Protein AF-A0A7X1GDG4-F1 (afdb_monomer)

pLDDT: mean 93.58, std 9.99, range [42.44, 98.88]

Radius of gyration: 21.78 Å; Cα contacts (8 Å, |Δi|>4): 407; chains: 1; bounding box: 45×38×84 Å

Foldseek 3Di:
DPDPVVVVVVVVVVVVVVVVVVVVVCLVPDAWAQEDEFFDALVVSQVPTSFHWDADDAQAWDKIDGPDFYKYFDPDPQQTDIAATWPAKIFIDGNVRTTFKMKTWSDHDFDAPVVVLVRQVVRVVSRVRSPKDWPPCVPQNRQDPDPVSSVQQLPQPGWGWTKIDDPQAKIKIKTKHFDCDPVCNPGGTMTIMIMMGGDDDDD

Nearest PDB structures (foldseek):
  7zmf-assembly1_A  TM=4.564E-01  e=5.317E+00  Brevibacillus brevis NBRC 100599
  7w80-assembly1_B  TM=2.486E-01  e=1.355E+00  Mus musculus
  7zsk-assembly1_C  TM=4.564E-01  e=7.923E+00  Brevibacillus brevis NBRC 100599
  5dm5-assembly1_F  TM=3.520E-01  e=4.000E+00  Yersinia pestis
  8osl-assembly1_M  TM=2.161E-01  e=2.137E+00  Mus musculus

Organism: NCBI:txid2762577

Solvent-accessible surface area (backbone atoms only — not comparable to full-atom values): 10865 Å² total; per-residue (Å²): 142,75,72,74,63,58,57,57,52,52,54,52,53,51,51,50,51,51,53,52,50,50,54,52,52,51,64,70,71,47,84,31,25,44,42,42,54,84,65,37,52,46,64,61,36,52,72,67,18,73,35,59,58,65,79,80,60,88,71,36,71,51,68,38,47,50,80,53,61,25,16,48,33,38,65,44,95,61,67,32,48,70,51,51,48,10,56,49,43,37,44,28,31,36,45,86,44,27,32,54,34,40,42,31,22,68,37,73,62,71,28,45,66,68,61,45,49,52,55,53,48,52,48,51,49,44,36,49,75,29,61,33,41,77,28,44,53,92,84,23,40,74,84,61,99,41,73,68,48,52,54,38,35,69,36,77,88,63,31,48,45,26,36,34,32,38,84,89,60,32,28,36,41,43,33,42,34,54,38,91,41,84,93,45,74,92,52,77,25,30,42,52,39,38,36,38,31,57,63,85,73,80,105

Structure (mmCIF, N/CA/C/O backbone):
data_AF-A0A7X1GDG4-F1
#
_entry.id   AF-A0A7X1GDG4-F1
#
loop_
_atom_site.group_PDB
_atom_site.id
_atom_site.type_symbol
_atom_site.label_atom_id
_atom_site.label_alt_id
_atom_site.label_comp_id
_atom_site.label_asym_id
_atom_site.label_entity_id
_atom_site.label_seq_id
_atom_site.pdbx_PDB_ins_code
_atom_site.Cartn_x
_atom_site.Cartn_y
_atom_site.Cartn_z
_atom_site.occupancy
_atom_site.B_iso_or_equiv
_atom_site.auth_seq_id
_atom_site.auth_comp_id
_atom_site.auth_asym_id
_atom_site.auth_atom_id
_atom_site.pdbx_PDB_model_num
ATOM 1 N N . MET A 1 1 ? -1.796 -17.995 62.984 1.00 42.44 1 MET A N 1
ATOM 2 C CA . MET A 1 1 ? -1.729 -18.629 61.648 1.00 42.44 1 MET A CA 1
ATOM 3 C C . MET A 1 1 ? -2.128 -17.591 60.600 1.00 42.44 1 MET A C 1
ATOM 5 O O . MET A 1 1 ? -3.314 -17.412 60.420 1.00 42.44 1 MET A O 1
ATOM 9 N N . ASN A 1 2 ? -1.193 -16.833 60.003 1.00 52.03 2 ASN A N 1
ATOM 10 C CA . ASN A 1 2 ? -1.502 -15.874 58.911 1.00 52.03 2 ASN A CA 1
ATOM 11 C C . ASN A 1 2 ? -0.292 -15.521 58.004 1.00 52.03 2 ASN A C 1
ATOM 13 O O . ASN A 1 2 ? -0.367 -14.595 57.206 1.00 52.03 2 ASN A O 1
ATOM 17 N N . GLY A 1 3 ? 0.838 -16.238 58.109 1.00 51.91 3 GLY A N 1
ATOM 18 C CA . GLY A 1 3 ? 2.062 -15.911 57.353 1.00 51.91 3 GLY A CA 1
ATOM 19 C C . GLY A 1 3 ? 2.189 -16.592 55.984 1.00 51.91 3 GLY A C 1
ATOM 20 O O . GLY A 1 3 ? 2.881 -16.085 55.108 1.00 51.91 3 GLY A O 1
ATOM 21 N N . LEU A 1 4 ? 1.506 -17.723 55.773 1.00 50.28 4 LEU A N 1
ATOM 22 C CA . LEU A 1 4 ? 1.644 -18.539 54.555 1.00 50.28 4 LEU A CA 1
ATOM 23 C C . LEU A 1 4 ? 0.735 -18.080 53.397 1.00 50.28 4 LEU A C 1
ATOM 25 O O . LEU A 1 4 ? 1.036 -18.350 52.239 1.00 50.28 4 LEU A O 1
ATOM 29 N N . THR A 1 5 ? -0.330 -17.324 53.676 1.00 54.22 5 THR A N 1
ATOM 30 C CA . THR A 1 5 ? -1.260 -16.777 52.667 1.00 54.22 5 THR A CA 1
ATOM 31 C C . THR A 1 5 ? -0.757 -15.484 52.013 1.00 54.22 5 THR A C 1
ATOM 33 O O . THR A 1 5 ? -0.994 -15.263 50.826 1.00 54.22 5 THR A O 1
ATOM 36 N N . GLN A 1 6 ? -0.003 -14.648 52.736 1.00 53.84 6 GLN A N 1
ATOM 37 C CA . GLN A 1 6 ? 0.554 -13.401 52.186 1.00 53.84 6 GLN A CA 1
ATOM 38 C C . GLN A 1 6 ? 1.678 -13.632 51.169 1.00 53.84 6 GLN A C 1
ATOM 40 O O . GLN A 1 6 ? 1.852 -12.829 50.249 1.00 53.84 6 GLN A O 1
ATOM 45 N N . LEU A 1 7 ? 2.437 -14.722 51.318 1.00 53.25 7 LEU A N 1
ATOM 46 C CA . LEU A 1 7 ? 3.557 -15.019 50.432 1.00 53.25 7 LEU A CA 1
ATOM 47 C C . LEU A 1 7 ? 3.060 -15.452 49.044 1.00 53.25 7 LEU A C 1
ATOM 49 O O . LEU A 1 7 ? 3.566 -14.958 48.044 1.00 53.25 7 LEU A O 1
ATOM 53 N N . GLY A 1 8 ? 2.012 -16.279 48.958 1.00 60.28 8 GLY A N 1
ATOM 54 C CA . GLY A 1 8 ? 1.402 -16.665 47.678 1.00 60.28 8 GLY A CA 1
ATOM 55 C C . GLY A 1 8 ? 0.809 -15.476 46.914 1.00 60.28 8 GLY A C 1
ATOM 56 O O . GLY A 1 8 ? 1.072 -15.313 45.726 1.00 60.28 8 GLY A O 1
ATOM 57 N N . TRP A 1 9 ? 0.080 -14.589 47.600 1.00 67.19 9 TRP A N 1
ATOM 58 C CA . TRP A 1 9 ? -0.546 -13.412 46.981 1.00 67.19 9 TRP A CA 1
ATOM 59 C C . TRP A 1 9 ? 0.477 -12.433 46.391 1.00 67.19 9 TRP A C 1
ATOM 61 O O . TRP A 1 9 ? 0.290 -11.921 45.290 1.00 67.19 9 TRP A O 1
ATOM 71 N N . ARG A 1 10 ? 1.593 -12.193 47.093 1.00 72.19 10 ARG A N 1
ATOM 72 C CA . ARG A 1 10 ? 2.674 -11.326 46.597 1.00 72.19 10 ARG A CA 1
ATOM 73 C C . ARG A 1 10 ? 3.298 -11.855 45.308 1.00 72.19 10 ARG A C 1
ATOM 75 O O . ARG A 1 10 ? 3.526 -11.067 44.397 1.00 72.19 10 ARG A O 1
ATOM 82 N N . HIS A 1 11 ? 3.516 -13.166 45.200 1.00 75.69 11 HIS A N 1
ATOM 83 C CA . HIS A 1 11 ? 4.029 -13.772 43.969 1.00 75.69 11 HIS A CA 1
ATOM 84 C C . HIS A 1 11 ? 3.034 -13.655 42.808 1.00 75.69 11 HIS A C 1
ATOM 86 O O . HIS A 1 11 ? 3.449 -13.355 41.693 1.00 75.69 11 HIS A O 1
ATOM 92 N N . TRP A 1 12 ? 1.729 -13.797 43.065 1.00 80.50 12 TRP A N 1
ATOM 93 C CA . TRP A 1 12 ? 0.693 -13.583 42.048 1.00 80.50 12 TRP A CA 1
ATOM 94 C C . TRP A 1 12 ? 0.612 -12.129 41.573 1.00 80.50 12 TRP A C 1
ATOM 96 O O . TRP A 1 12 ? 0.509 -11.886 40.374 1.00 80.50 12 TRP A O 1
ATOM 106 N N . VAL A 1 13 ? 0.720 -11.158 42.485 1.00 86.56 13 VAL A N 1
ATOM 107 C CA . VAL A 1 13 ? 0.750 -9.728 42.129 1.00 86.56 13 VAL A CA 1
ATOM 108 C C . VAL A 1 13 ? 1.995 -9.387 41.309 1.00 86.56 13 VAL A C 1
ATOM 110 O O . VAL A 1 13 ? 1.889 -8.682 40.309 1.00 86.56 13 VAL A O 1
ATOM 113 N N . VAL A 1 14 ? 3.165 -9.910 41.689 1.00 88.50 14 VAL A N 1
ATOM 114 C CA . VAL A 1 14 ? 4.409 -9.714 40.926 1.00 88.50 14 VAL A CA 1
ATOM 115 C C . VAL A 1 14 ? 4.310 -10.368 39.548 1.00 88.50 14 VAL A C 1
ATOM 117 O O . VAL A 1 14 ? 4.644 -9.728 38.555 1.00 88.50 14 VAL A O 1
ATOM 120 N N . ALA A 1 15 ? 3.800 -11.597 39.456 1.00 87.69 15 ALA A N 1
ATOM 121 C CA . ALA A 1 15 ? 3.598 -12.276 38.179 1.00 87.69 15 ALA A CA 1
ATOM 122 C C . ALA A 1 15 ? 2.643 -11.494 37.262 1.00 87.69 15 ALA A C 1
ATOM 124 O O . ALA A 1 15 ? 2.944 -11.299 36.086 1.00 87.69 15 ALA A O 1
ATOM 125 N N . LEU A 1 16 ? 1.535 -10.974 37.802 1.00 92.00 16 LEU A N 1
ATOM 126 C CA . LEU A 1 16 ? 0.601 -10.135 37.052 1.00 92.00 16 LEU A CA 1
ATOM 127 C C . LEU A 1 16 ? 1.266 -8.839 36.568 1.00 92.00 16 LEU A C 1
ATOM 129 O O . LEU A 1 16 ? 1.115 -8.471 35.406 1.00 92.00 16 LEU A O 1
ATOM 133 N N . ALA A 1 17 ? 2.036 -8.171 37.430 1.00 90.88 17 ALA A N 1
ATOM 134 C CA . ALA A 1 17 ? 2.766 -6.959 37.067 1.00 90.88 17 ALA A CA 1
ATOM 135 C C . ALA A 1 17 ? 3.783 -7.218 35.943 1.00 90.88 17 ALA A C 1
ATOM 137 O O . ALA A 1 17 ? 3.882 -6.420 35.012 1.00 90.88 17 ALA A O 1
ATOM 138 N N . VAL A 1 18 ? 4.488 -8.353 35.985 1.00 91.12 18 VAL A N 1
ATOM 139 C CA . VAL A 1 18 ? 5.414 -8.775 34.925 1.00 91.12 18 VAL A CA 1
ATOM 140 C C . VAL A 1 18 ? 4.671 -9.022 33.612 1.00 91.12 18 VAL A C 1
ATOM 142 O O . VAL A 1 18 ? 5.109 -8.534 32.575 1.00 91.12 18 VAL A O 1
ATOM 145 N N . VAL A 1 19 ? 3.527 -9.711 33.634 1.00 91.81 19 VAL A N 1
ATOM 146 C CA . VAL A 1 19 ? 2.717 -9.953 32.425 1.00 91.81 19 VAL A CA 1
ATOM 147 C C . VAL A 1 19 ? 2.215 -8.641 31.816 1.00 91.81 19 VAL A C 1
ATOM 149 O O . VAL A 1 19 ? 2.325 -8.450 30.605 1.00 91.81 19 VAL A O 1
ATOM 152 N N . VAL A 1 20 ? 1.721 -7.710 32.639 1.00 90.69 20 VAL A N 1
ATOM 153 C CA . VAL A 1 20 ? 1.279 -6.381 32.180 1.00 90.69 20 VAL A CA 1
ATOM 154 C C . VAL A 1 20 ? 2.444 -5.595 31.577 1.00 90.69 20 VAL A C 1
ATOM 156 O O . VAL A 1 20 ? 2.306 -5.025 30.495 1.00 90.69 20 VAL A O 1
ATOM 159 N N . PHE A 1 21 ? 3.603 -5.596 32.238 1.00 91.38 21 PHE A N 1
ATOM 160 C CA . PHE A 1 21 ? 4.795 -4.903 31.754 1.00 91.38 21 PHE A CA 1
ATOM 161 C C . PHE A 1 21 ? 5.299 -5.479 30.426 1.00 91.38 21 PHE A C 1
ATOM 163 O O . PHE A 1 21 ? 5.608 -4.722 29.507 1.00 91.38 21 PHE A O 1
ATOM 170 N N . LEU A 1 22 ? 5.335 -6.807 30.293 1.00 88.81 22 LEU A N 1
ATOM 171 C CA . LEU A 1 22 ? 5.716 -7.477 29.049 1.00 88.81 22 LEU A CA 1
ATOM 172 C C . LEU A 1 22 ? 4.739 -7.153 27.916 1.00 88.81 22 LEU A C 1
ATOM 174 O O . LEU A 1 22 ? 5.177 -6.807 26.821 1.00 88.81 22 LEU A O 1
ATOM 178 N N . GLY A 1 23 ? 3.429 -7.195 28.178 1.00 82.19 23 GLY A N 1
ATOM 179 C CA . GLY A 1 23 ? 2.414 -6.809 27.194 1.00 82.19 23 GLY A CA 1
ATOM 180 C C . GLY A 1 23 ? 2.584 -5.363 26.720 1.00 82.19 23 GLY A C 1
ATOM 181 O O . GLY A 1 23 ? 2.564 -5.093 25.519 1.00 82.19 23 GLY A O 1
ATOM 182 N N . TRP A 1 24 ? 2.843 -4.445 27.652 1.00 83.62 24 TRP A N 1
ATOM 183 C CA . TRP A 1 24 ? 3.110 -3.041 27.344 1.00 83.62 24 TRP A CA 1
ATOM 184 C C . TRP A 1 24 ? 4.397 -2.850 26.525 1.00 83.62 24 TRP A C 1
ATOM 186 O O . TRP A 1 24 ? 4.392 -2.129 25.525 1.00 83.62 24 TRP A O 1
ATOM 196 N N . ALA A 1 25 ? 5.482 -3.539 26.890 1.00 76.56 25 ALA A N 1
ATOM 197 C CA . ALA A 1 25 ? 6.753 -3.485 26.170 1.00 76.56 25 ALA A CA 1
ATOM 198 C C . ALA A 1 25 ? 6.627 -4.001 24.725 1.00 76.56 25 ALA A C 1
ATOM 200 O O . ALA A 1 25 ? 7.128 -3.364 23.796 1.00 76.56 25 ALA A O 1
ATOM 201 N N . ILE A 1 26 ? 5.897 -5.102 24.516 1.00 78.44 26 ILE A N 1
ATOM 202 C CA . ILE A 1 26 ? 5.614 -5.646 23.179 1.00 78.44 26 ILE A CA 1
ATOM 203 C C . ILE A 1 26 ? 4.840 -4.624 22.334 1.00 78.44 26 ILE A C 1
ATOM 205 O O . ILE A 1 26 ? 5.174 -4.393 21.174 1.00 78.44 26 ILE A O 1
ATOM 209 N N . GLN A 1 27 ? 3.842 -3.955 22.912 1.00 73.69 27 GLN A N 1
ATOM 210 C CA . GLN A 1 27 ? 3.013 -2.968 22.209 1.00 73.69 27 GLN A CA 1
ATOM 211 C C . GLN A 1 27 ? 3.770 -1.671 21.849 1.00 73.69 27 GLN A C 1
ATOM 213 O O . GLN A 1 27 ? 3.437 -0.970 20.883 1.00 73.69 27 GLN A O 1
ATOM 218 N N . LEU A 1 28 ? 4.803 -1.333 22.621 1.00 73.19 28 LEU A N 1
ATOM 219 C CA . LEU A 1 28 ? 5.728 -0.240 22.317 1.00 73.19 28 LEU A CA 1
ATOM 220 C C . LEU A 1 28 ? 6.649 -0.569 21.144 1.00 73.19 28 LEU A C 1
ATOM 222 O O . LEU A 1 28 ? 6.913 0.308 20.325 1.00 73.19 28 LEU A O 1
ATOM 226 N N . GLN A 1 29 ? 7.110 -1.816 21.063 1.00 74.00 29 GLN A N 1
ATOM 227 C CA . GLN A 1 29 ? 8.022 -2.279 20.018 1.00 74.00 29 GLN A CA 1
ATOM 228 C C . GLN A 1 29 ? 7.304 -2.716 18.737 1.00 74.00 29 GLN A C 1
ATOM 230 O O . GLN A 1 29 ? 7.932 -2.798 17.684 1.00 74.00 29 GLN A O 1
ATOM 235 N N . SER A 1 30 ? 5.998 -2.986 18.801 1.00 82.06 30 SER A N 1
ATOM 236 C CA . SER A 1 30 ? 5.224 -3.398 17.634 1.00 82.06 30 SER A CA 1
ATOM 237 C C . SER A 1 30 ? 5.166 -2.290 16.585 1.00 82.06 30 SER A C 1
ATOM 239 O O . SER A 1 30 ? 4.838 -1.139 16.900 1.00 82.06 30 SER A O 1
ATOM 241 N N . GLU A 1 31 ? 5.386 -2.670 15.329 1.00 90.75 31 GLU A N 1
ATOM 242 C CA . GLU A 1 31 ? 5.144 -1.815 14.173 1.00 90.75 31 GLU A CA 1
ATOM 243 C C . GLU A 1 31 ? 3.733 -1.225 14.217 1.00 90.75 31 GLU A C 1
ATOM 245 O O . GLU A 1 31 ? 2.742 -1.936 14.428 1.00 90.75 31 GLU A O 1
ATOM 250 N N . LYS A 1 32 ? 3.643 0.092 14.024 1.00 96.31 32 LYS A N 1
ATOM 251 C CA . LYS A 1 32 ? 2.362 0.789 14.044 1.00 96.31 32 LYS A CA 1
ATOM 252 C C . LYS A 1 32 ? 1.601 0.537 12.747 1.00 96.31 32 LYS A C 1
ATOM 254 O O . LYS A 1 32 ? 2.183 0.392 11.671 1.00 96.31 32 LYS A O 1
ATOM 259 N N . GLU A 1 33 ? 0.283 0.501 12.847 1.00 97.38 33 GLU A N 1
ATOM 260 C CA . GLU A 1 33 ? -0.599 0.255 11.716 1.00 97.38 33 GLU A CA 1
ATOM 261 C C . GLU A 1 33 ? 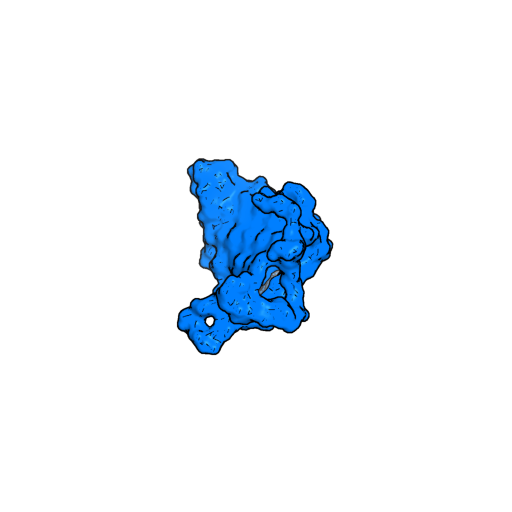-1.795 1.196 11.713 1.00 97.38 33 GLU A C 1
ATOM 263 O O . GLU A 1 33 ? -2.301 1.602 12.764 1.00 97.38 33 GLU A O 1
ATOM 268 N N . ILE A 1 34 ? -2.256 1.491 10.503 1.00 98.31 34 ILE A N 1
ATOM 269 C CA . ILE A 1 34 ? -3.604 1.975 10.244 1.00 98.31 34 ILE A CA 1
ATOM 270 C C . ILE A 1 34 ? -4.435 0.773 9.800 1.00 98.31 34 ILE A C 1
ATOM 272 O O . ILE A 1 34 ? -4.205 0.212 8.724 1.00 98.31 34 ILE A O 1
ATOM 276 N N . ALA A 1 35 ? -5.386 0.378 10.641 1.00 97.94 35 ALA A N 1
ATOM 277 C CA . ALA A 1 35 ? -6.319 -0.705 10.372 1.00 97.94 35 ALA A CA 1
ATOM 278 C C . ALA A 1 35 ? -7.590 -0.123 9.750 1.00 97.94 35 ALA A C 1
ATOM 280 O O . ALA A 1 35 ? -8.421 0.451 10.452 1.00 97.94 35 ALA A O 1
ATOM 281 N N . LEU A 1 36 ? -7.712 -0.245 8.430 1.00 97.06 36 LEU A N 1
ATOM 282 C CA . LEU A 1 36 ? -8.684 0.499 7.636 1.00 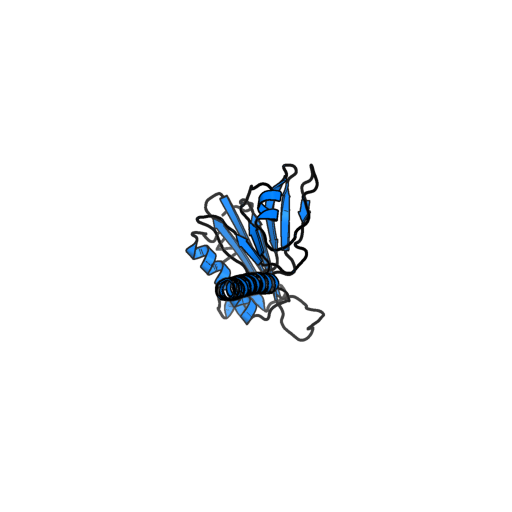97.06 36 LEU A CA 1
ATOM 283 C C . LEU A 1 36 ? -9.761 -0.403 7.039 1.00 97.06 36 LEU A C 1
ATOM 285 O O . LEU A 1 36 ? -9.453 -1.330 6.286 1.00 97.06 36 LEU A O 1
ATOM 289 N N . LYS A 1 37 ? -11.021 -0.047 7.276 1.00 95.62 37 LYS A N 1
ATOM 290 C CA . LYS A 1 37 ? -12.188 -0.474 6.505 1.00 95.62 37 LYS A CA 1
ATOM 291 C C . LYS A 1 37 ? -12.726 0.727 5.725 1.00 95.62 37 LYS A C 1
ATOM 293 O O . LYS A 1 37 ? -12.927 1.804 6.279 1.00 95.62 37 LYS A O 1
ATOM 298 N N . PHE A 1 38 ? -12.969 0.578 4.424 1.00 93.81 38 PHE A N 1
ATOM 299 C CA . PHE A 1 38 ? -13.483 1.705 3.638 1.00 93.81 38 PHE A CA 1
ATOM 300 C C . PHE A 1 38 ? -14.917 2.071 3.983 1.00 93.81 38 PHE A C 1
ATOM 302 O O . PHE A 1 38 ? -15.769 1.198 4.135 1.00 93.81 38 PHE A O 1
ATOM 309 N N . GLY A 1 39 ? -15.188 3.377 4.001 1.00 93.06 39 GLY A N 1
ATOM 310 C CA . GLY A 1 39 ? -16.516 3.917 4.265 1.00 93.06 39 GLY A CA 1
ATOM 311 C C . GLY A 1 39 ? -16.930 3.835 5.732 1.00 93.06 39 GLY A C 1
ATOM 312 O O . GLY A 1 39 ? -18.087 4.107 6.032 1.00 93.06 39 GLY A O 1
ATOM 313 N N . GLU A 1 40 ? -16.016 3.465 6.632 1.00 95.00 40 GLU A N 1
ATOM 314 C CA . GLU A 1 40 ? -16.264 3.507 8.071 1.00 95.00 40 GLU A CA 1
ATOM 315 C C . GLU A 1 40 ? -16.114 4.938 8.624 1.00 95.00 40 GLU A C 1
ATOM 317 O O . GLU A 1 40 ? -15.417 5.763 8.012 1.00 95.00 40 GLU A O 1
ATOM 322 N N . PRO A 1 41 ? -16.731 5.247 9.779 1.00 96.75 41 PRO A N 1
ATOM 323 C CA . PRO A 1 41 ? -16.472 6.487 10.502 1.00 96.75 41 PRO A CA 1
ATOM 324 C C . PRO A 1 41 ? -14.987 6.648 10.839 1.00 96.75 41 PRO A C 1
ATOM 326 O O . PRO A 1 41 ? -14.336 5.722 11.320 1.00 96.75 41 PRO A O 1
ATOM 329 N N . TRP A 1 42 ? -14.440 7.846 10.627 1.00 97.25 42 TRP A N 1
ATOM 330 C CA . TRP A 1 42 ? -13.022 8.127 10.869 1.00 97.25 42 TRP A CA 1
ATOM 331 C C . TRP A 1 42 ? -12.553 7.786 12.287 1.00 97.25 42 TRP A C 1
ATOM 333 O O . TRP A 1 42 ? -11.450 7.270 12.467 1.00 97.25 42 TRP A O 1
ATOM 343 N N . GLU A 1 43 ? -13.383 8.054 13.296 1.00 96.62 43 GLU A N 1
ATOM 344 C CA . GLU A 1 43 ? -13.024 7.786 14.689 1.00 96.62 43 GLU A CA 1
ATOM 345 C C . GLU A 1 43 ? -12.976 6.285 15.010 1.00 96.62 43 GLU A C 1
ATOM 347 O O . GLU A 1 43 ? -12.112 5.869 15.779 1.00 96.62 43 GLU A O 1
ATOM 352 N N . ASP A 1 44 ? -13.786 5.453 14.349 1.00 97.75 44 ASP A N 1
ATOM 353 C CA . ASP A 1 44 ? -13.712 3.993 14.495 1.00 97.75 44 ASP A CA 1
ATOM 354 C C . ASP A 1 44 ? -12.368 3.470 13.970 1.00 97.75 44 ASP A C 1
ATOM 356 O O . ASP A 1 44 ? -11.698 2.663 14.620 1.00 97.75 44 ASP A O 1
ATOM 360 N N . MET A 1 45 ? -11.928 3.982 12.816 1.00 97.75 45 MET A N 1
ATOM 361 C CA . MET A 1 45 ? -10.604 3.689 12.261 1.00 97.75 45 MET A CA 1
ATOM 362 C C . MET A 1 45 ? -9.490 4.154 13.209 1.00 97.75 45 MET A C 1
ATOM 364 O O . MET A 1 45 ? -8.552 3.395 13.473 1.00 97.75 45 MET A O 1
ATOM 368 N N . ARG A 1 46 ? -9.595 5.373 13.761 1.00 97.31 46 ARG A N 1
ATOM 369 C CA . ARG A 1 46 ? -8.603 5.930 14.697 1.00 97.31 46 ARG A CA 1
ATOM 370 C C . ARG A 1 46 ? -8.461 5.103 15.964 1.00 97.31 46 ARG A C 1
ATOM 372 O O . ARG A 1 46 ? -7.337 4.866 16.387 1.00 97.31 46 ARG A O 1
ATOM 379 N N . GLN A 1 47 ? -9.572 4.683 16.562 1.00 96.81 47 GLN A N 1
ATOM 380 C CA . GLN A 1 47 ? -9.569 3.900 17.799 1.00 96.81 47 GLN A CA 1
ATOM 381 C C . GLN A 1 47 ? -9.023 2.484 17.588 1.00 96.81 47 GLN A C 1
ATOM 383 O O . GLN A 1 47 ? -8.357 1.939 18.465 1.00 96.81 47 GLN A O 1
ATOM 388 N N . ARG A 1 48 ? -9.289 1.890 16.420 1.00 96.62 48 ARG A N 1
ATOM 389 C CA . ARG A 1 48 ? -8.808 0.552 16.049 1.00 96.62 48 ARG A CA 1
ATOM 390 C C . ARG A 1 48 ? -7.319 0.531 15.699 1.00 96.62 48 ARG A C 1
ATOM 392 O O . ARG A 1 48 ? -6.662 -0.495 15.865 1.00 96.62 48 ARG A O 1
ATOM 399 N N . SER A 1 49 ? -6.812 1.632 15.152 1.00 97.06 49 SER A N 1
ATOM 400 C CA . SER A 1 49 ? -5.443 1.746 14.651 1.00 97.06 49 SER A CA 1
ATOM 401 C C . SER A 1 49 ? -4.439 1.959 15.780 1.00 97.06 49 SER A C 1
ATOM 403 O O . SER A 1 49 ? -4.694 2.686 16.736 1.00 97.06 49 SER A O 1
ATOM 405 N N . SER A 1 50 ? -3.254 1.362 15.652 1.00 96.44 50 SER A N 1
ATOM 406 C CA . SER A 1 50 ? -2.175 1.563 16.626 1.00 96.44 50 SER A CA 1
ATOM 407 C C . SER A 1 50 ? -1.316 2.790 16.310 1.00 96.44 50 SER A C 1
ATOM 409 O O . SER A 1 50 ? -0.663 3.328 17.208 1.00 96.44 50 SER A O 1
ATOM 411 N N . ALA A 1 51 ? -1.306 3.254 15.053 1.00 96.94 51 ALA A N 1
ATOM 412 C CA . ALA A 1 51 ? -0.655 4.500 14.671 1.00 96.94 51 ALA A CA 1
ATOM 413 C C . ALA A 1 51 ? -1.565 5.696 14.979 1.00 96.94 51 ALA A C 1
ATOM 415 O O . ALA A 1 51 ? -2.693 5.786 14.494 1.00 96.94 51 ALA A O 1
ATOM 416 N N . ALA A 1 52 ? -1.058 6.659 15.750 1.00 96.94 52 ALA A N 1
ATOM 417 C CA . ALA A 1 52 ? -1.792 7.889 16.011 1.00 96.94 52 ALA A CA 1
ATOM 418 C C . ALA A 1 52 ? -1.934 8.707 14.718 1.00 96.94 52 ALA A C 1
ATOM 420 O O . ALA A 1 52 ? -0.938 9.046 14.080 1.00 96.94 52 ALA A O 1
ATOM 421 N N . ILE A 1 53 ? -3.161 9.084 14.371 1.00 97.50 53 ILE A N 1
ATOM 422 C CA . ILE A 1 53 ? -3.485 9.944 13.227 1.00 97.50 53 ILE A CA 1
ATOM 423 C C . ILE A 1 53 ? -4.416 11.076 13.683 1.00 97.50 53 ILE A C 1
ATOM 425 O O . ILE A 1 53 ? -5.139 10.936 14.677 1.00 97.50 53 ILE A O 1
ATOM 429 N N . GLY A 1 54 ? -4.322 12.229 13.016 1.00 95.38 54 GLY A N 1
ATOM 430 C CA . GLY A 1 54 ? -5.127 13.414 13.327 1.00 95.38 54 GLY A CA 1
ATOM 431 C C . GLY A 1 54 ? -6.638 13.185 13.163 1.00 95.38 54 GLY A C 1
ATOM 432 O O . GLY A 1 54 ? -7.046 12.223 12.511 1.00 95.38 54 GLY A O 1
ATOM 433 N N . PRO A 1 55 ? -7.482 14.037 13.772 1.00 95.44 55 PRO A N 1
ATOM 434 C CA . PRO A 1 55 ? -8.929 13.996 13.564 1.00 95.44 55 PRO A CA 1
ATOM 435 C C . PRO A 1 55 ? -9.307 14.454 12.145 1.00 95.44 55 PRO A C 1
ATOM 437 O O . PRO A 1 55 ? -8.489 15.036 11.429 1.00 95.44 55 PRO A O 1
ATOM 440 N N . THR A 1 56 ? -10.565 14.243 11.753 1.00 94.94 56 THR A N 1
ATOM 441 C CA . THR A 1 56 ? -11.122 14.890 10.556 1.00 94.94 56 THR A CA 1
ATOM 442 C C . THR A 1 56 ? -11.254 16.397 10.739 1.00 94.94 56 THR A C 1
ATOM 444 O O . THR A 1 56 ? -11.365 16.894 11.859 1.00 94.94 56 THR A O 1
ATOM 447 N N . ILE A 1 57 ? -11.364 17.111 9.621 1.00 92.75 57 ILE A N 1
ATOM 448 C CA . ILE A 1 57 ? -11.784 18.513 9.597 1.00 92.75 57 ILE A CA 1
ATOM 449 C C . ILE A 1 57 ? -13.287 18.541 9.259 1.00 92.75 57 ILE A C 1
ATOM 451 O O . ILE A 1 57 ? -13.648 18.128 8.153 1.00 92.75 57 ILE A O 1
ATOM 455 N N . PRO A 1 58 ? -14.171 18.982 10.177 1.00 89.94 58 PRO A N 1
ATOM 456 C CA . PRO A 1 58 ? -15.618 18.953 9.962 1.00 89.94 58 PRO A CA 1
ATOM 457 C C . PRO A 1 58 ? -16.043 19.668 8.676 1.00 89.94 58 PRO A C 1
ATOM 459 O O . PRO A 1 58 ? -15.652 20.807 8.450 1.00 89.94 58 PRO A O 1
ATOM 462 N N . GLY A 1 59 ? -16.848 19.012 7.835 1.00 90.88 59 GLY A N 1
ATOM 463 C CA . GLY A 1 59 ? -17.380 19.607 6.603 1.00 90.88 59 GLY A CA 1
ATOM 464 C C . GLY A 1 59 ? -16.400 19.689 5.425 1.00 90.88 59 GLY A C 1
ATOM 465 O O . GLY A 1 59 ? -16.791 20.163 4.361 1.00 90.88 59 GLY A O 1
ATOM 466 N N . HIS A 1 60 ? -15.165 19.194 5.556 1.00 92.56 60 HIS A N 1
ATOM 467 C CA . HIS A 1 60 ? -14.156 19.260 4.495 1.00 92.56 60 HIS A CA 1
ATOM 468 C C . HIS A 1 60 ? -13.769 17.882 3.950 1.00 92.56 60 HIS A C 1
ATOM 470 O O . HIS A 1 60 ? -13.633 16.910 4.690 1.00 92.56 60 HIS A O 1
ATOM 476 N N . PHE A 1 61 ? -13.510 17.825 2.642 1.00 93.81 61 PHE A N 1
ATOM 477 C CA . PHE A 1 61 ? -12.734 16.745 2.039 1.00 93.81 61 PHE A CA 1
ATOM 478 C C . PHE A 1 61 ? -11.245 17.040 2.228 1.00 93.81 61 PHE A C 1
ATOM 480 O O . PHE A 1 61 ? -10.748 18.061 1.748 1.00 93.81 61 PHE A O 1
ATOM 487 N N . ALA A 1 62 ? -10.537 16.166 2.936 1.00 95.75 62 ALA A N 1
ATOM 488 C CA . ALA A 1 62 ? -9.119 16.335 3.229 1.00 95.75 62 ALA A CA 1
ATOM 489 C C . ALA A 1 62 ? -8.461 14.982 3.544 1.00 95.75 62 ALA A C 1
ATOM 491 O O . ALA A 1 62 ? -9.028 13.911 3.315 1.00 95.75 62 ALA A O 1
ATOM 492 N N . PHE A 1 63 ? -7.230 15.025 4.044 1.00 96.62 63 PHE A N 1
ATOM 493 C CA . PHE A 1 63 ? -6.503 13.849 4.491 1.00 96.62 63 PHE A CA 1
ATOM 494 C C . PHE A 1 63 ? -5.749 14.137 5.782 1.00 96.62 63 PHE A C 1
ATOM 496 O O . PHE A 1 63 ? -5.482 15.286 6.131 1.00 96.62 63 PHE A O 1
ATOM 503 N N . SER A 1 64 ? -5.376 13.071 6.477 1.00 97.44 64 SER A N 1
ATOM 504 C CA . SER A 1 64 ? -4.403 13.113 7.565 1.00 97.44 64 SER A CA 1
ATOM 505 C C . SER A 1 64 ? -3.290 12.105 7.319 1.00 97.44 64 SER A C 1
ATOM 507 O O . SER A 1 64 ? -3.447 11.157 6.548 1.00 97.44 64 SER A O 1
ATOM 509 N N . ILE A 1 65 ? -2.162 12.332 7.986 1.00 97.12 65 ILE A N 1
ATOM 510 C CA . ILE A 1 65 ? -0.965 11.491 7.929 1.00 97.12 65 ILE A CA 1
ATOM 511 C C . ILE A 1 65 ? -0.737 10.913 9.333 1.00 97.12 65 ILE A C 1
ATOM 513 O O . ILE A 1 65 ? -0.860 11.667 10.308 1.00 97.12 65 ILE A O 1
ATOM 517 N N . PRO A 1 66 ? -0.442 9.608 9.479 1.00 97.69 66 PRO A N 1
ATOM 518 C CA . PRO A 1 66 ? -0.001 9.044 10.746 1.00 97.69 66 PRO A CA 1
ATOM 519 C C . PRO A 1 66 ? 1.220 9.791 11.297 1.00 97.69 66 PRO A C 1
ATOM 521 O O . PRO A 1 66 ? 2.092 10.236 10.556 1.00 97.69 66 PRO A O 1
ATOM 524 N N . LYS A 1 67 ? 1.301 9.924 12.621 1.00 96.75 67 LYS A N 1
ATOM 525 C CA . LYS A 1 67 ? 2.395 10.637 13.303 1.00 96.75 67 LYS A CA 1
ATOM 526 C C . LYS A 1 67 ? 3.711 9.849 13.348 1.00 96.75 67 LYS A C 1
ATOM 528 O O . LYS A 1 67 ? 4.716 10.379 13.810 1.00 96.75 67 LYS A O 1
ATOM 533 N N . SER A 1 68 ? 3.697 8.594 12.914 1.00 96.00 68 SER A N 1
ATOM 534 C CA . SER A 1 68 ? 4.848 7.694 12.848 1.00 96.00 68 SER A CA 1
ATOM 535 C C . SER A 1 68 ? 4.824 6.916 11.537 1.00 96.00 68 SER A C 1
ATOM 537 O O . SER A 1 68 ? 3.770 6.813 10.906 1.00 96.00 68 SER A O 1
ATOM 539 N N . ASP A 1 69 ? 5.951 6.300 11.179 1.00 97.88 69 ASP A N 1
ATOM 540 C CA . ASP A 1 69 ? 5.971 5.284 10.126 1.00 97.88 69 ASP A CA 1
ATOM 541 C C . ASP A 1 69 ? 4.936 4.194 10.482 1.00 97.88 69 ASP A C 1
ATOM 543 O O . ASP A 1 69 ? 4.843 3.759 11.637 1.00 97.88 69 ASP A O 1
ATOM 547 N N . ALA A 1 70 ? 4.103 3.811 9.516 1.00 98.12 70 ALA A N 1
ATOM 548 C CA . ALA A 1 70 ? 2.999 2.885 9.747 1.00 98.12 70 ALA A CA 1
ATOM 549 C C . ALA A 1 70 ? 2.706 2.044 8.507 1.00 98.12 70 ALA A C 1
ATOM 551 O O . ALA A 1 70 ? 2.846 2.516 7.380 1.00 98.12 70 ALA A O 1
ATOM 552 N N . ARG A 1 71 ? 2.265 0.803 8.707 1.00 98.12 71 ARG A N 1
ATOM 553 C CA . ARG A 1 71 ? 1.721 -0.023 7.623 1.00 98.12 71 ARG A CA 1
ATOM 554 C C . ARG A 1 71 ? 0.222 0.182 7.467 1.00 98.12 71 ARG A C 1
ATOM 556 O O . ARG A 1 71 ? -0.472 0.537 8.422 1.00 98.12 71 ARG A O 1
ATOM 563 N N . LEU A 1 72 ? -0.286 -0.115 6.280 1.00 98.62 72 LEU A N 1
ATOM 564 C CA . LEU A 1 72 ? -1.706 -0.342 6.068 1.00 98.62 72 LEU A CA 1
ATOM 565 C C . LEU A 1 72 ? -2.033 -1.799 6.409 1.00 98.62 72 LEU A C 1
ATOM 567 O O . LEU A 1 72 ? -1.387 -2.721 5.910 1.00 98.62 72 LEU A O 1
ATOM 571 N N . ARG A 1 73 ? -3.088 -1.994 7.197 1.00 98.44 73 ARG A N 1
ATOM 572 C CA . ARG A 1 73 ? -3.830 -3.251 7.265 1.00 98.44 73 ARG A CA 1
ATOM 573 C C . ARG A 1 73 ? -5.233 -2.983 6.741 1.00 98.44 73 ARG A C 1
ATOM 575 O O . ARG A 1 73 ? -6.054 -2.387 7.434 1.00 98.44 73 ARG A O 1
ATOM 582 N N . PHE A 1 74 ? -5.491 -3.372 5.499 1.00 98.38 74 PHE A N 1
ATOM 583 C CA . PHE A 1 74 ? -6.810 -3.240 4.899 1.00 98.38 74 PHE A CA 1
ATOM 584 C C . PHE A 1 74 ? -7.670 -4.421 5.352 1.00 98.38 74 PHE A C 1
ATOM 586 O O . PHE A 1 74 ? -7.371 -5.564 5.020 1.00 98.38 74 PHE A O 1
ATOM 593 N N . ILE A 1 75 ? -8.690 -4.155 6.169 1.00 97.38 75 ILE A N 1
ATOM 594 C CA . ILE A 1 75 ? -9.440 -5.180 6.920 1.00 97.38 75 ILE A CA 1
ATOM 595 C C . ILE A 1 75 ? -10.768 -5.557 6.262 1.00 97.38 75 ILE A C 1
ATOM 597 O O . ILE A 1 75 ? -11.762 -5.813 6.946 1.00 97.38 75 ILE A O 1
ATOM 601 N N . ASP A 1 76 ? -10.799 -5.572 4.933 1.00 97.12 76 ASP A N 1
ATOM 602 C CA . ASP A 1 76 ? -11.936 -6.138 4.219 1.00 97.12 76 ASP A CA 1
ATOM 603 C C . ASP A 1 76 ? -11.971 -7.673 4.395 1.00 97.12 76 ASP A C 1
ATOM 605 O O . ASP A 1 76 ? -10.921 -8.308 4.266 1.00 97.12 76 ASP A O 1
ATOM 609 N N . PRO A 1 77 ? -13.135 -8.290 4.689 1.00 96.12 77 PRO A N 1
ATOM 610 C CA . PRO A 1 77 ? -13.229 -9.735 4.917 1.00 96.12 77 PRO A CA 1
ATOM 611 C C . PRO A 1 77 ? -12.801 -10.606 3.731 1.00 96.12 77 PRO A C 1
ATOM 613 O O . PRO A 1 77 ? -12.393 -11.744 3.945 1.00 96.12 77 PRO A O 1
ATOM 616 N N . GLN A 1 78 ? -12.922 -10.099 2.502 1.00 97.25 78 GLN A N 1
ATOM 617 C CA . GLN A 1 78 ? -12.569 -10.824 1.283 1.00 97.25 78 GLN A CA 1
ATOM 618 C C . GLN A 1 78 ? -11.302 -10.251 0.648 1.00 97.25 78 GLN A C 1
ATOM 620 O O . GLN A 1 78 ? -10.395 -10.996 0.295 1.00 97.25 78 GLN A O 1
ATOM 625 N N . TYR A 1 79 ? -11.241 -8.927 0.517 1.00 98.19 79 TYR A N 1
ATOM 626 C CA . TYR A 1 79 ? -10.230 -8.217 -0.262 1.00 98.19 79 TYR A CA 1
ATOM 627 C C . TYR A 1 79 ? -9.068 -7.678 0.582 1.00 98.19 79 TYR A C 1
ATOM 629 O O . TYR A 1 79 ? -8.257 -6.894 0.083 1.00 98.19 79 TYR A O 1
ATOM 637 N N . GLY A 1 80 ? -9.000 -8.044 1.863 1.00 97.94 80 GLY A N 1
ATOM 638 C CA . GLY A 1 80 ? -8.00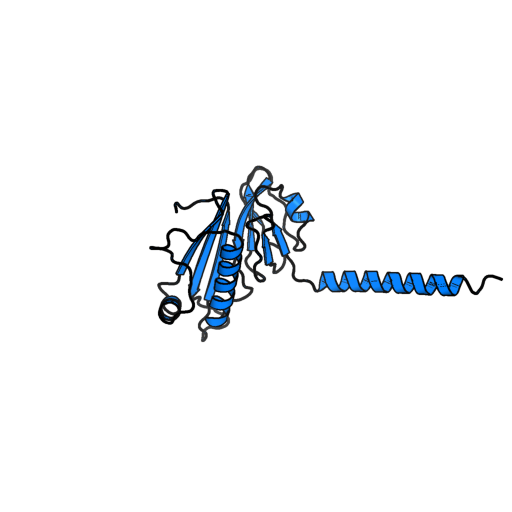3 -7.539 2.797 1.00 97.94 80 GLY A CA 1
ATOM 639 C C . GLY A 1 80 ? -6.565 -7.883 2.405 1.00 97.94 80 GLY A C 1
ATOM 640 O O . GLY A 1 80 ? -6.287 -8.926 1.820 1.00 97.94 80 GLY A O 1
ATOM 641 N N . PHE A 1 81 ? -5.637 -6.987 2.739 1.00 98.62 81 PHE A N 1
ATOM 642 C CA . PHE A 1 81 ? -4.198 -7.177 2.542 1.00 98.62 81 PHE A CA 1
ATOM 643 C C . PHE A 1 81 ? -3.400 -6.269 3.486 1.00 98.62 81 PHE A C 1
ATOM 645 O O . PHE A 1 81 ? -3.948 -5.360 4.122 1.00 98.62 81 PHE A O 1
ATOM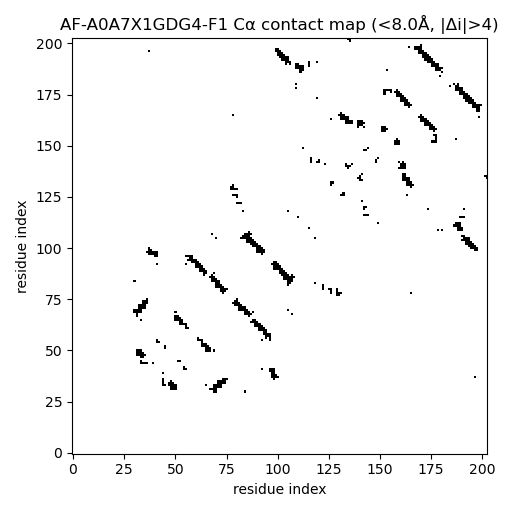 652 N N . THR A 1 82 ? -2.093 -6.499 3.576 1.00 98.50 82 THR A N 1
ATOM 653 C CA . THR A 1 82 ? -1.180 -5.691 4.395 1.00 98.50 82 THR A CA 1
ATOM 654 C C . THR A 1 82 ? -0.020 -5.155 3.578 1.00 98.50 82 THR A C 1
ATOM 656 O O . THR A 1 82 ? 0.404 -5.768 2.601 1.00 98.50 82 THR A O 1
ATOM 659 N N . THR A 1 83 ? 0.508 -4.004 3.984 1.00 98.69 83 THR A N 1
ATOM 660 C CA . THR A 1 83 ? 1.705 -3.423 3.371 1.00 98.69 83 THR A CA 1
ATOM 661 C C . THR A 1 83 ? 2.902 -3.496 4.318 1.00 98.69 83 THR A C 1
ATOM 663 O O . THR A 1 83 ? 2.730 -3.586 5.536 1.00 98.69 83 THR A O 1
ATOM 666 N N . PRO A 1 84 ? 4.127 -3.340 3.797 1.00 98.38 84 PRO A N 1
ATOM 667 C CA . PRO A 1 84 ? 5.254 -2.879 4.598 1.00 98.38 84 PRO A CA 1
ATOM 668 C C . PRO A 1 84 ? 4.986 -1.519 5.263 1.00 98.38 84 PRO A C 1
ATOM 670 O O . PRO A 1 84 ? 4.046 -0.797 4.899 1.00 98.38 84 PRO A O 1
ATOM 673 N N . LEU A 1 85 ? 5.851 -1.155 6.215 1.00 97.75 85 LEU A N 1
ATOM 674 C CA . LEU A 1 85 ? 5.862 0.173 6.824 1.00 97.75 85 LEU A CA 1
ATOM 675 C C . LEU A 1 85 ? 6.067 1.271 5.778 1.00 97.75 85 LEU A C 1
ATOM 677 O O . LEU A 1 85 ? 6.902 1.160 4.878 1.00 97.75 85 LEU A O 1
ATOM 681 N N . ALA A 1 86 ? 5.340 2.365 5.959 1.00 98.31 86 ALA A N 1
ATOM 682 C CA . ALA A 1 86 ? 5.374 3.529 5.101 1.00 98.31 86 ALA A CA 1
ATOM 683 C C . ALA A 1 86 ? 5.637 4.793 5.908 1.00 98.31 86 ALA A C 1
ATOM 685 O O . ALA A 1 86 ? 4.969 5.048 6.911 1.00 98.31 86 ALA A O 1
ATOM 686 N N . ARG A 1 87 ? 6.571 5.613 5.418 1.00 97.06 87 ARG A N 1
ATOM 687 C CA . ARG A 1 87 ? 6.771 6.975 5.932 1.00 97.06 87 ARG A CA 1
ATOM 688 C C . ARG A 1 87 ? 5.786 7.960 5.322 1.00 97.06 87 ARG A C 1
ATOM 690 O O . ARG A 1 87 ? 5.229 8.811 6.007 1.00 97.06 87 ARG A O 1
ATOM 697 N N . PHE A 1 88 ? 5.571 7.851 4.013 1.00 97.88 88 PHE A N 1
ATOM 698 C CA . PHE A 1 88 ? 4.521 8.597 3.337 1.00 97.88 88 PHE A CA 1
ATOM 699 C C . PHE A 1 88 ? 3.249 7.756 3.327 1.00 97.88 88 PHE A C 1
ATOM 701 O O . PHE A 1 88 ? 3.171 6.763 2.605 1.00 97.88 88 PHE A O 1
ATOM 708 N N . PHE A 1 89 ? 2.261 8.157 4.121 1.00 98.31 89 PHE A N 1
ATOM 709 C CA . PHE A 1 89 ? 0.975 7.479 4.210 1.00 98.31 89 PHE A CA 1
ATOM 710 C C . PHE A 1 89 ? -0.120 8.498 4.526 1.00 98.31 89 PHE A C 1
ATOM 712 O O . PHE A 1 89 ? -0.158 9.064 5.608 1.00 98.31 89 PHE A O 1
ATOM 719 N N . THR A 1 90 ? -1.016 8.751 3.580 1.00 98.38 90 THR A N 1
ATOM 720 C CA . THR A 1 90 ? -2.200 9.582 3.787 1.00 98.38 90 THR A CA 1
ATOM 721 C C . THR A 1 90 ? -3.456 8.722 3.822 1.00 98.38 90 THR A C 1
ATOM 723 O O . THR A 1 90 ? -3.614 7.790 3.027 1.00 98.38 90 THR A O 1
ATOM 726 N N . VAL A 1 91 ? -4.376 9.070 4.720 1.00 98.31 91 VAL A N 1
ATOM 727 C CA . VAL A 1 91 ? -5.743 8.545 4.745 1.00 98.31 91 VAL A CA 1
ATOM 728 C C . VAL A 1 91 ? -6.686 9.706 4.473 1.00 98.31 91 VAL A C 1
ATOM 730 O O . VAL A 1 91 ? -6.639 10.729 5.155 1.00 98.31 91 VAL A O 1
ATOM 733 N N . ASN A 1 92 ? -7.512 9.558 3.445 1.00 96.94 92 ASN A N 1
ATOM 734 C CA . ASN A 1 92 ? -8.432 10.583 2.969 1.00 96.94 92 ASN A CA 1
ATOM 735 C C . ASN A 1 92 ? -9.812 10.368 3.591 1.00 96.94 92 ASN A C 1
ATOM 737 O O . ASN A 1 92 ? -10.278 9.227 3.699 1.00 96.94 92 ASN A O 1
ATOM 741 N N . PHE A 1 93 ? -10.483 11.463 3.920 1.00 96.25 93 PHE A N 1
ATOM 742 C CA . PHE A 1 93 ? -11.854 11.492 4.414 1.00 96.25 93 PHE A CA 1
ATOM 743 C C . PHE A 1 93 ? -12.672 12.535 3.655 1.00 96.25 93 PHE A C 1
ATOM 745 O O . PHE A 1 93 ? -12.125 13.458 3.050 1.00 96.25 93 PHE A O 1
ATOM 752 N N . ASN A 1 94 ? -13.992 12.368 3.665 1.00 93.50 94 ASN A N 1
ATOM 753 C CA . ASN A 1 94 ? -14.917 13.321 3.057 1.00 93.50 94 ASN A CA 1
ATOM 754 C C . ASN A 1 94 ? -15.587 14.207 4.117 1.00 93.50 94 ASN A C 1
ATOM 756 O O . ASN A 1 94 ? -15.401 14.004 5.316 1.00 93.50 94 ASN A O 1
ATOM 760 N N . SER A 1 95 ? -16.397 15.168 3.671 1.00 93.50 95 SER A N 1
ATOM 761 C CA . SER A 1 95 ? -17.145 16.090 4.536 1.00 93.50 95 SER A CA 1
ATOM 762 C C . SER A 1 95 ? -18.099 15.400 5.521 1.00 93.50 95 SER A C 1
ATOM 764 O O . SER A 1 95 ? -18.472 16.005 6.521 1.00 93.50 95 SER A O 1
ATOM 766 N N . ASP A 1 96 ? -18.477 14.148 5.249 1.00 94.06 96 ASP A N 1
ATOM 767 C CA . ASP A 1 96 ? -19.287 13.282 6.117 1.00 94.06 96 ASP A CA 1
ATOM 768 C C . ASP A 1 96 ? -18.474 12.548 7.200 1.00 94.06 96 ASP A C 1
ATOM 770 O O . ASP A 1 96 ? -19.036 11.784 7.980 1.00 94.06 96 ASP A O 1
ATOM 774 N N . GLY A 1 97 ? -17.156 12.756 7.252 1.00 93.75 97 GLY A N 1
ATOM 775 C CA . GLY A 1 97 ? -16.272 12.114 8.221 1.00 93.75 97 GLY A CA 1
ATOM 776 C C . GLY A 1 97 ? -15.994 10.634 7.945 1.00 93.75 97 GLY A C 1
ATOM 777 O O . GLY A 1 97 ? -15.458 9.951 8.817 1.00 93.75 97 GLY A O 1
ATOM 778 N N . LEU A 1 98 ? -16.334 10.117 6.758 1.00 96.38 98 LEU A N 1
ATOM 779 C CA . LEU A 1 98 ? -16.074 8.724 6.385 1.00 96.38 98 LEU A CA 1
ATOM 780 C C . LEU A 1 98 ? -14.734 8.565 5.666 1.00 96.38 98 LEU A C 1
ATOM 782 O O . LEU A 1 98 ? -14.338 9.412 4.857 1.00 96.38 98 LEU A O 1
ATOM 786 N N . THR A 1 99 ? -14.065 7.434 5.893 1.00 96.62 99 THR A N 1
ATOM 787 C CA . THR A 1 99 ? -12.829 7.070 5.186 1.00 96.62 99 THR A CA 1
ATOM 788 C C . THR A 1 99 ? -13.096 6.823 3.695 1.00 96.62 99 THR A C 1
ATOM 790 O O . THR A 1 99 ? -14.046 6.131 3.318 1.00 96.62 99 THR A O 1
ATOM 793 N N . ARG A 1 100 ? -12.263 7.385 2.806 1.00 94.75 100 ARG A N 1
ATOM 794 C CA . ARG A 1 100 ? -12.492 7.343 1.342 1.00 94.75 100 ARG A CA 1
ATOM 795 C C . ARG A 1 100 ? -11.393 6.710 0.515 1.00 94.75 100 ARG A C 1
ATOM 797 O O . ARG A 1 100 ? -11.687 6.098 -0.508 1.00 94.75 100 ARG A O 1
ATOM 804 N N . GLY A 1 101 ? -10.145 6.890 0.915 1.00 96.06 101 GLY A N 1
ATOM 805 C CA . GLY A 1 101 ? -9.014 6.361 0.166 1.00 96.06 101 GLY A CA 1
ATOM 806 C C . GLY A 1 101 ? -7.732 6.464 0.959 1.00 96.06 101 GLY A C 1
ATOM 807 O O . GLY A 1 101 ? -7.668 7.203 1.941 1.00 96.06 101 GLY A O 1
ATOM 808 N N . ILE A 1 102 ? -6.683 5.825 0.474 1.00 98.31 102 ILE A N 1
ATOM 809 C CA . ILE A 1 102 ? -5.321 6.064 0.941 1.00 98.31 102 ILE A CA 1
ATOM 810 C C . ILE A 1 102 ? -4.407 6.382 -0.233 1.00 98.31 102 ILE A C 1
ATOM 812 O O . ILE A 1 102 ? -4.673 6.003 -1.377 1.00 98.31 102 ILE A O 1
ATOM 816 N N . ARG A 1 103 ? -3.323 7.093 0.063 1.00 98.50 103 ARG A N 1
ATOM 817 C CA . ARG A 1 103 ? -2.152 7.191 -0.809 1.00 98.50 103 ARG A CA 1
ATOM 818 C C . ARG A 1 103 ? -0.925 6.973 0.048 1.00 98.50 103 ARG A C 1
ATOM 820 O O . ARG A 1 103 ? -0.771 7.626 1.072 1.00 98.50 103 ARG A O 1
ATOM 827 N N . MET A 1 104 ? -0.049 6.072 -0.357 1.00 98.69 104 MET A N 1
ATOM 828 C CA . MET A 1 104 ? 1.131 5.750 0.430 1.00 98.69 104 MET A CA 1
ATOM 829 C C . MET A 1 104 ? 2.301 5.312 -0.441 1.00 98.69 104 MET A C 1
ATOM 831 O O . MET A 1 104 ? 2.135 4.988 -1.616 1.00 98.69 104 MET A O 1
ATOM 835 N N . SER A 1 105 ? 3.478 5.271 0.165 1.00 98.50 105 SER A N 1
ATOM 836 C CA . SER A 1 105 ? 4.636 4.558 -0.354 1.00 98.50 105 SER A CA 1
ATOM 837 C C . SER A 1 105 ? 4.936 3.422 0.616 1.00 98.50 105 SER A C 1
ATOM 839 O O . SER A 1 105 ? 5.337 3.738 1.730 1.00 98.50 105 SER A O 1
ATOM 841 N N . PRO A 1 106 ? 4.720 2.139 0.254 1.00 98.06 106 PRO A N 1
ATOM 842 C CA . PRO A 1 106 ? 4.941 0.972 1.124 1.00 98.06 106 PRO A CA 1
ATOM 843 C C . PRO A 1 106 ? 6.439 0.699 1.364 1.00 98.06 106 PRO A C 1
ATOM 845 O O . PRO A 1 106 ? 6.966 -0.365 1.053 1.00 98.06 106 PRO A O 1
ATOM 848 N N . GLN A 1 107 ? 7.136 1.719 1.850 1.00 97.94 107 GLN A N 1
ATOM 849 C CA . GLN A 1 107 ? 8.554 1.779 2.155 1.00 97.94 107 GLN A CA 1
ATOM 850 C C . GLN A 1 107 ? 8.831 3.024 3.015 1.00 97.94 107 GLN A C 1
ATOM 852 O O . GLN A 1 107 ? 8.141 4.046 2.927 1.00 97.94 107 GLN A O 1
ATOM 857 N N . ILE A 1 108 ? 9.891 2.970 3.816 1.00 97.25 108 ILE A N 1
ATOM 858 C CA . ILE A 1 108 ? 10.343 4.103 4.641 1.00 97.25 108 ILE A CA 1
ATOM 859 C C . ILE A 1 108 ? 11.372 4.966 3.890 1.00 97.25 108 ILE A C 1
ATOM 861 O O . ILE A 1 108 ? 11.397 6.192 4.032 1.00 97.25 108 ILE A O 1
ATOM 865 N N . GLU A 1 109 ? 12.202 4.329 3.064 1.00 96.69 109 GLU A N 1
ATOM 866 C CA . GLU A 1 109 ? 13.209 4.962 2.210 1.00 96.69 109 GLU A CA 1
ATOM 867 C C . GLU A 1 109 ? 13.085 4.456 0.769 1.00 96.69 109 GLU A C 1
ATOM 869 O O . GLU A 1 109 ? 12.553 3.362 0.558 1.00 96.69 109 GLU A O 1
ATOM 874 N N . PRO A 1 110 ? 13.580 5.209 -0.231 1.00 97.81 110 PRO A N 1
ATOM 875 C CA . PRO A 1 110 ? 13.780 4.702 -1.585 1.00 97.81 110 PRO A CA 1
ATOM 876 C C . PRO A 1 110 ? 14.511 3.350 -1.578 1.00 97.81 110 PRO A C 1
ATOM 878 O O . PRO A 1 110 ? 15.554 3.199 -0.941 1.00 97.81 110 PRO A O 1
ATOM 881 N N . LEU A 1 111 ? 13.964 2.354 -2.269 1.00 98.19 111 LEU A N 1
ATOM 882 C CA . LEU A 1 111 ? 14.454 0.975 -2.239 1.00 98.19 111 LEU A CA 1
ATOM 883 C C . LEU A 1 111 ? 15.428 0.713 -3.387 1.00 98.19 111 LEU A C 1
ATOM 885 O O . LEU A 1 111 ? 15.409 1.416 -4.394 1.00 98.19 111 LEU A O 1
ATOM 889 N N . LEU A 1 112 ? 16.266 -0.314 -3.250 1.00 98.25 112 LEU A N 1
ATOM 890 C CA . LEU A 1 112 ? 16.981 -0.887 -4.391 1.00 98.25 112 LEU A CA 1
ATOM 891 C C . LEU A 1 112 ? 15.992 -1.646 -5.292 1.00 98.25 112 LEU A C 1
ATOM 893 O O . LEU A 1 112 ? 14.880 -1.977 -4.872 1.00 98.25 112 LEU A O 1
ATOM 897 N N . LEU A 1 113 ? 16.390 -1.940 -6.533 1.00 97.94 113 LEU A N 1
ATOM 898 C CA . LEU A 1 113 ? 15.516 -2.615 -7.502 1.00 97.94 113 LEU A CA 1
ATOM 899 C C . LEU A 1 113 ? 15.003 -3.973 -6.992 1.00 97.94 113 LEU A C 1
ATOM 901 O O . LEU A 1 113 ? 13.820 -4.266 -7.134 1.00 97.94 113 LEU A O 1
ATOM 905 N N . GLU A 1 114 ? 15.873 -4.778 -6.377 1.00 98.19 114 GLU A N 1
ATOM 906 C CA . GLU A 1 114 ? 15.503 -6.101 -5.852 1.00 98.19 114 GLU A CA 1
ATOM 907 C C . GLU A 1 114 ? 14.431 -6.010 -4.762 1.00 98.19 114 GLU A C 1
ATOM 909 O O . GLU A 1 114 ? 13.399 -6.675 -4.838 1.00 98.19 114 GLU A O 1
ATOM 914 N N . ASP A 1 115 ? 14.632 -5.140 -3.771 1.00 98.44 115 ASP A N 1
ATOM 915 C CA . ASP A 1 115 ? 13.674 -4.969 -2.676 1.00 98.44 115 ASP A CA 1
ATOM 916 C C . ASP A 1 115 ? 12.357 -4.360 -3.170 1.00 98.44 115 ASP A C 1
ATOM 918 O O . ASP A 1 115 ? 11.284 -4.709 -2.681 1.00 98.44 115 ASP A O 1
ATOM 922 N N . THR A 1 116 ? 12.427 -3.496 -4.186 1.00 98.56 116 THR A N 1
ATOM 923 C CA . THR A 1 116 ? 11.246 -2.930 -4.848 1.00 98.56 116 THR A CA 1
ATOM 924 C C . THR A 1 116 ? 10.398 -4.021 -5.487 1.00 98.56 116 THR A C 1
ATOM 926 O O . THR A 1 116 ? 9.189 -4.068 -5.260 1.00 98.56 116 THR A O 1
ATOM 929 N N . LEU A 1 117 ? 11.023 -4.915 -6.261 1.00 98.62 117 LEU A N 1
ATOM 930 C CA . LEU A 1 117 ? 10.330 -6.039 -6.887 1.00 98.62 117 LEU A CA 1
ATOM 931 C C . LEU A 1 117 ? 9.757 -6.985 -5.832 1.00 98.62 117 LEU A C 1
ATOM 933 O O . LEU A 1 117 ? 8.606 -7.387 -5.962 1.00 98.62 117 LEU A O 1
ATOM 937 N N . ARG A 1 118 ? 10.495 -7.269 -4.751 1.00 98.69 118 ARG A N 1
ATOM 938 C CA . ARG A 1 118 ? 9.990 -8.100 -3.648 1.00 98.69 118 ARG A CA 1
ATOM 939 C C . ARG A 1 118 ? 8.695 -7.538 -3.054 1.00 98.69 118 ARG A C 1
ATOM 941 O O . ARG A 1 118 ? 7.724 -8.275 -2.941 1.00 98.69 118 ARG A O 1
ATOM 948 N N . VAL A 1 119 ? 8.663 -6.246 -2.714 1.00 98.75 119 VAL A N 1
ATOM 949 C CA . VAL A 1 119 ? 7.467 -5.601 -2.137 1.00 98.75 119 VAL A CA 1
ATOM 950 C C . VAL A 1 119 ? 6.295 -5.620 -3.116 1.00 98.75 119 VAL A C 1
ATOM 952 O O . VAL A 1 119 ? 5.172 -5.946 -2.745 1.00 98.75 119 VAL A O 1
ATOM 955 N N . VAL A 1 120 ? 6.544 -5.259 -4.373 1.00 98.62 120 VAL A N 1
ATOM 956 C CA . VAL A 1 120 ? 5.501 -5.154 -5.400 1.00 98.62 120 VAL A CA 1
ATOM 957 C C . VAL A 1 120 ? 4.887 -6.513 -5.720 1.00 98.62 120 VAL A C 1
ATOM 959 O O . VAL A 1 120 ? 3.667 -6.622 -5.820 1.00 98.62 120 VAL A O 1
ATOM 962 N N . LEU A 1 121 ? 5.715 -7.547 -5.865 1.00 98.81 121 LEU A N 1
ATOM 963 C CA . LEU A 1 121 ? 5.248 -8.892 -6.186 1.00 98.81 121 LEU A CA 1
ATOM 964 C C . LEU A 1 121 ? 4.500 -9.522 -5.011 1.00 98.81 121 LEU A C 1
ATOM 966 O O . LEU A 1 121 ? 3.474 -10.152 -5.239 1.00 98.81 121 LEU A O 1
ATOM 970 N N . ASP A 1 122 ? 4.949 -9.294 -3.774 1.00 98.81 122 ASP A N 1
ATOM 971 C CA . ASP A 1 122 ? 4.227 -9.744 -2.581 1.00 98.81 122 ASP A CA 1
ATOM 972 C C . ASP A 1 122 ? 2.834 -9.103 -2.478 1.00 98.81 122 ASP A C 1
ATOM 974 O O . ASP A 1 122 ? 1.842 -9.798 -2.264 1.00 98.81 122 ASP A O 1
ATOM 978 N N . LEU A 1 123 ? 2.726 -7.792 -2.722 1.00 98.88 123 LEU A N 1
ATOM 979 C CA . LEU A 1 123 ? 1.434 -7.101 -2.741 1.00 98.88 123 LEU A CA 1
ATOM 980 C C . LEU A 1 123 ? 0.500 -7.657 -3.823 1.00 98.88 123 LEU A C 1
ATOM 982 O O . LEU A 1 123 ? -0.656 -7.958 -3.533 1.00 98.88 123 LEU A O 1
ATOM 986 N N . GLN A 1 124 ? 0.995 -7.835 -5.052 1.00 98.75 124 GLN A N 1
ATOM 987 C CA . GLN A 1 124 ? 0.199 -8.418 -6.139 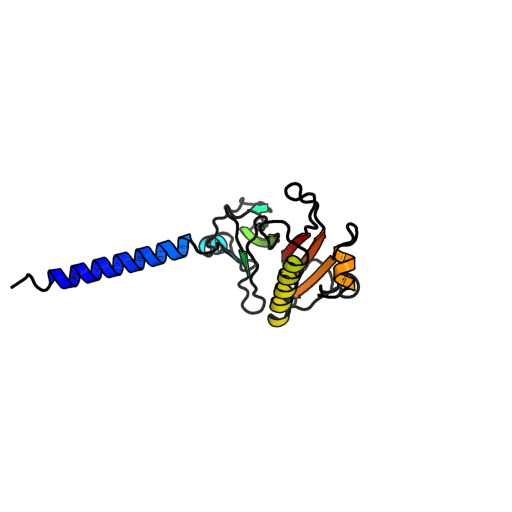1.00 98.75 124 GLN A CA 1
ATOM 988 C C . GLN A 1 124 ? -0.251 -9.848 -5.827 1.00 98.75 124 GLN A C 1
ATOM 990 O O . GLN A 1 124 ? -1.376 -10.218 -6.151 1.00 98.75 124 GLN A O 1
ATOM 995 N N . GLU A 1 125 ? 0.597 -10.642 -5.178 1.00 98.75 125 GLU A N 1
ATOM 996 C CA . GLU A 1 125 ? 0.269 -12.008 -4.778 1.00 98.75 125 GLU A CA 1
ATOM 997 C C . GLU A 1 125 ? -0.811 -12.037 -3.684 1.00 98.75 125 GLU A C 1
ATOM 999 O O . GLU A 1 125 ? -1.751 -12.832 -3.765 1.00 98.75 125 GLU A O 1
ATOM 1004 N N . GLN A 1 126 ? -0.732 -11.144 -2.688 1.00 98.69 126 GLN A N 1
ATOM 1005 C CA . GLN A 1 126 ? -1.797 -10.962 -1.695 1.00 98.69 126 GLN A CA 1
ATOM 1006 C C . GLN A 1 126 ? -3.123 -10.592 -2.377 1.00 98.69 126 GLN A C 1
ATOM 1008 O O . GLN A 1 126 ? -4.160 -11.181 -2.072 1.00 98.69 126 GLN A O 1
ATOM 1013 N N . TRP A 1 127 ? -3.096 -9.660 -3.333 1.00 98.69 127 TRP A N 1
ATOM 1014 C CA . TRP A 1 127 ? -4.284 -9.237 -4.078 1.00 98.69 127 TRP A CA 1
ATOM 1015 C C . TRP A 1 127 ? -4.875 -10.370 -4.911 1.00 98.69 127 TRP A C 1
ATOM 1017 O O . TRP A 1 127 ? -6.076 -10.624 -4.837 1.00 98.69 127 TRP A O 1
ATOM 1027 N N . HIS A 1 128 ? -4.043 -11.100 -5.647 1.00 98.19 128 HIS A N 1
ATOM 1028 C CA . HIS A 1 128 ? -4.489 -12.242 -6.434 1.00 98.19 128 HIS A CA 1
ATOM 1029 C C . HIS A 1 128 ? -5.188 -13.290 -5.549 1.00 98.19 128 HIS A C 1
ATOM 1031 O O . HIS A 1 128 ? -6.304 -13.716 -5.849 1.00 98.19 128 HIS A O 1
ATOM 1037 N N . LYS A 1 129 ? -4.592 -13.638 -4.399 1.00 98.44 129 LYS A N 1
ATOM 1038 C CA . LYS A 1 129 ? -5.188 -14.563 -3.416 1.00 98.44 129 LYS A CA 1
ATOM 1039 C C . LYS A 1 129 ? -6.498 -14.054 -2.814 1.00 98.44 129 LYS A C 1
ATOM 1041 O O . LYS A 1 129 ? -7.394 -14.850 -2.554 1.00 98.44 129 LYS A O 1
ATOM 1046 N N . ALA A 1 130 ? -6.612 -12.746 -2.606 1.00 97.88 130 ALA A N 1
ATOM 1047 C CA . ALA A 1 130 ? -7.802 -12.094 -2.067 1.00 97.88 130 ALA A CA 1
ATOM 1048 C C . ALA A 1 130 ? -8.887 -11.818 -3.136 1.00 97.88 130 ALA A C 1
ATOM 1050 O O . ALA A 1 130 ? -9.900 -11.179 -2.852 1.00 97.88 130 ALA A O 1
ATOM 1051 N N . GLY A 1 131 ? -8.702 -12.293 -4.375 1.00 98.12 131 GLY A N 1
ATOM 1052 C CA . GLY A 1 131 ? -9.697 -12.196 -5.447 1.00 98.12 131 GLY A CA 1
ATOM 1053 C C . GLY A 1 131 ? -9.722 -10.854 -6.182 1.00 98.12 131 GLY A C 1
ATOM 1054 O O . GLY A 1 131 ? -10.711 -10.534 -6.843 1.00 98.12 131 GLY A O 1
ATOM 1055 N N . TRP A 1 132 ? -8.658 -10.059 -6.077 1.00 98.62 132 TRP A N 1
ATOM 1056 C CA . TRP A 1 132 ? -8.470 -8.894 -6.932 1.00 98.62 132 TRP A CA 1
ATOM 1057 C C . TRP A 1 132 ? -8.048 -9.339 -8.331 1.00 98.62 132 TRP A C 1
ATOM 1059 O O . TRP A 1 132 ? -7.249 -10.263 -8.487 1.00 98.62 132 TRP A O 1
ATOM 1069 N N . VAL A 1 133 ? -8.523 -8.628 -9.350 1.00 98.44 133 VAL A N 1
ATOM 1070 C CA . VAL A 1 133 ? -8.161 -8.882 -10.748 1.00 98.44 133 VAL A CA 1
ATOM 1071 C C . VAL A 1 133 ? -7.375 -7.707 -11.322 1.00 98.44 133 VAL A C 1
ATOM 1073 O O . VAL A 1 133 ? -7.748 -6.556 -11.074 1.00 98.44 133 VAL A O 1
ATOM 1076 N N . PRO A 1 134 ? -6.295 -7.948 -12.081 1.00 98.38 134 PRO A N 1
ATOM 1077 C CA . PRO A 1 134 ? -5.621 -6.875 -12.788 1.00 98.38 134 PRO A CA 1
ATOM 1078 C C . PRO A 1 134 ? -6.523 -6.346 -13.907 1.00 98.38 134 PRO A C 1
ATOM 1080 O O . PRO A 1 134 ? -7.239 -7.104 -14.561 1.00 98.38 134 PRO A O 1
ATOM 1083 N N . ILE A 1 135 ? -6.478 -5.039 -14.132 1.00 98.25 135 ILE A N 1
ATOM 1084 C CA . ILE A 1 135 ? -7.235 -4.355 -15.186 1.00 98.25 135 ILE A CA 1
ATOM 1085 C C . ILE A 1 135 ? -6.292 -3.524 -16.053 1.00 98.25 135 ILE A C 1
ATOM 1087 O O . ILE A 1 135 ? -5.162 -3.254 -15.641 1.00 98.25 135 ILE A O 1
ATOM 1091 N N . ARG A 1 136 ? -6.746 -3.103 -17.243 1.00 96.81 136 ARG A N 1
ATOM 1092 C CA . ARG A 1 136 ? -5.925 -2.346 -18.205 1.00 96.81 136 ARG A CA 1
ATOM 1093 C C . ARG A 1 136 ? -4.604 -3.045 -18.543 1.00 96.81 136 ARG A C 1
ATOM 1095 O O . ARG A 1 136 ? -3.586 -2.394 -18.741 1.00 96.81 136 ARG A O 1
ATOM 1102 N N . VAL A 1 137 ? -4.604 -4.380 -18.585 1.00 97.44 137 VAL A N 1
ATOM 1103 C CA . VAL A 1 137 ? -3.385 -5.209 -18.665 1.00 97.44 137 VAL A CA 1
ATOM 1104 C C . VAL A 1 137 ? -2.527 -4.881 -19.893 1.00 97.44 137 VAL A C 1
ATOM 1106 O O . VAL A 1 137 ? -1.307 -4.996 -19.838 1.00 97.44 137 VAL A O 1
ATOM 1109 N N . GLU A 1 138 ? -3.139 -4.435 -20.988 1.00 95.94 138 GLU A N 1
ATOM 1110 C CA . GLU A 1 138 ? -2.419 -4.041 -22.202 1.00 95.94 138 GLU A CA 1
ATOM 1111 C C . GLU A 1 138 ? -1.587 -2.761 -22.017 1.00 95.94 138 GLU A C 1
ATOM 1113 O O . GLU A 1 138 ? -0.493 -2.649 -22.570 1.00 95.94 138 GLU A O 1
ATOM 1118 N N . GLN A 1 139 ? -2.091 -1.790 -21.250 1.00 95.62 139 GLN A N 1
ATOM 1119 C CA . GLN A 1 139 ? -1.444 -0.488 -21.049 1.00 95.62 139 GLN A CA 1
ATOM 1120 C C . GLN A 1 139 ? -0.624 -0.448 -19.752 1.00 95.62 139 GLN A C 1
ATOM 1122 O O . GLN A 1 139 ? 0.479 0.101 -19.724 1.00 95.62 139 GLN A O 1
ATOM 1127 N N . ASP A 1 140 ? -1.167 -1.054 -18.700 1.00 97.06 140 ASP A N 1
ATOM 1128 C CA . ASP A 1 140 ? -0.697 -1.033 -17.318 1.00 97.06 140 ASP A CA 1
ATOM 1129 C C . ASP A 1 140 ? -0.563 -2.479 -16.773 1.00 97.06 140 ASP A C 1
ATOM 1131 O O . ASP A 1 140 ? -1.243 -2.857 -15.808 1.00 97.06 140 ASP A O 1
ATOM 1135 N N . PRO A 1 141 ? 0.274 -3.331 -17.406 1.00 97.81 141 PRO A N 1
ATOM 1136 C CA . PRO A 1 141 ? 0.405 -4.734 -17.027 1.00 97.81 141 PRO A CA 1
ATOM 1137 C C . PRO A 1 141 ? 0.897 -4.896 -15.582 1.00 97.81 141 PRO A C 1
ATOM 1139 O O . PRO A 1 141 ? 1.706 -4.087 -15.113 1.00 97.81 141 PRO A O 1
ATOM 1142 N N . PRO A 1 142 ? 0.490 -5.974 -14.882 1.00 98.38 142 PRO A N 1
ATOM 1143 C CA . PRO A 1 142 ? 1.112 -6.377 -13.628 1.00 98.38 142 PRO A CA 1
ATOM 1144 C C . PRO A 1 142 ? 2.635 -6.441 -13.728 1.00 98.38 142 PRO A C 1
ATOM 1146 O O . PRO A 1 142 ? 3.205 -6.873 -14.735 1.00 98.38 142 PRO A O 1
ATOM 1149 N N . PHE A 1 143 ? 3.298 -6.030 -12.653 1.00 98.56 143 PHE A N 1
ATOM 1150 C CA . PHE A 1 143 ? 4.744 -6.136 -12.548 1.00 98.56 143 PHE A CA 1
ATOM 1151 C C . PHE A 1 143 ? 5.158 -7.609 -12.511 1.00 98.56 143 PHE A C 1
ATOM 1153 O O . PHE A 1 143 ? 4.489 -8.428 -11.881 1.00 98.56 143 PHE A O 1
ATOM 1160 N N . ALA A 1 144 ? 6.283 -7.936 -13.144 1.00 98.12 144 ALA A N 1
ATOM 1161 C CA . ALA A 1 144 ? 6.879 -9.266 -13.084 1.00 98.12 144 ALA A CA 1
ATOM 1162 C C . ALA A 1 144 ? 8.402 -9.176 -12.948 1.00 98.12 144 ALA A C 1
ATOM 1164 O O . ALA A 1 144 ? 9.025 -8.242 -13.457 1.00 98.12 144 ALA A O 1
ATOM 1165 N N . ASP A 1 145 ? 9.016 -10.165 -12.297 1.00 98.00 145 ASP A N 1
ATOM 1166 C CA . ASP A 1 145 ? 10.473 -10.259 -12.205 1.00 98.00 145 ASP A CA 1
ATOM 1167 C C . ASP A 1 145 ? 11.060 -10.876 -13.482 1.00 98.00 145 ASP A C 1
ATOM 1169 O O . ASP A 1 145 ? 11.352 -12.067 -13.563 1.00 98.00 145 ASP A O 1
ATOM 1173 N N . THR A 1 146 ? 11.180 -10.052 -14.521 1.00 98.19 146 THR A N 1
ATOM 1174 C CA . THR A 1 146 ? 11.766 -10.448 -15.807 1.00 98.19 146 THR A CA 1
ATOM 1175 C C . THR A 1 146 ? 12.862 -9.466 -16.218 1.00 98.19 146 THR A C 1
ATOM 1177 O O . THR A 1 146 ? 12.813 -8.291 -15.829 1.00 98.19 146 THR A O 1
ATOM 1180 N N . PRO A 1 147 ? 13.836 -9.882 -17.050 1.00 98.31 147 PRO A N 1
ATOM 1181 C CA . PRO A 1 147 ? 14.842 -8.970 -17.592 1.00 98.31 147 PRO A CA 1
ATOM 1182 C C . PRO A 1 147 ? 14.236 -7.735 -18.275 1.00 98.31 147 PRO A C 1
ATOM 1184 O O . PRO A 1 147 ? 14.751 -6.629 -18.121 1.00 98.31 147 PRO A O 1
ATOM 1187 N N . GLN A 1 148 ? 13.112 -7.904 -18.977 1.00 97.44 148 GLN A N 1
ATOM 1188 C CA . GLN A 1 148 ? 12.391 -6.837 -19.672 1.00 97.44 148 GLN A CA 1
ATOM 1189 C C . GLN A 1 148 ? 11.828 -5.810 -18.684 1.00 97.44 148 GLN A C 1
ATOM 1191 O O . GLN A 1 148 ? 12.029 -4.607 -18.861 1.00 97.44 148 GLN A O 1
ATOM 1196 N N . TRP A 1 149 ? 11.176 -6.271 -17.613 1.00 97.62 149 TRP A N 1
ATOM 1197 C CA . TRP A 1 149 ? 10.673 -5.389 -16.560 1.00 97.62 149 TRP A CA 1
ATOM 1198 C C . TRP A 1 149 ? 11.801 -4.669 -15.824 1.00 97.62 149 TRP A C 1
ATOM 1200 O O . TRP A 1 149 ? 11.724 -3.458 -15.623 1.00 97.62 149 TRP A O 1
ATOM 1210 N N . ARG A 1 150 ? 12.885 -5.372 -15.481 1.00 98.12 150 ARG A N 1
ATOM 1211 C CA . ARG A 1 150 ? 14.063 -4.766 -14.840 1.00 98.12 150 ARG A CA 1
ATOM 1212 C C . ARG A 1 150 ? 14.689 -3.682 -15.717 1.00 98.12 150 ARG A C 1
ATOM 1214 O O . ARG A 1 150 ? 14.982 -2.595 -15.225 1.00 98.12 150 ARG A O 1
ATOM 1221 N N . ALA A 1 151 ? 14.857 -3.944 -17.014 1.00 97.69 151 ALA A N 1
ATOM 1222 C CA . ALA A 1 151 ? 15.361 -2.957 -17.967 1.00 97.69 151 ALA A CA 1
ATOM 1223 C C . ALA A 1 151 ? 14.428 -1.741 -18.076 1.00 97.69 151 ALA A C 1
ATOM 1225 O O . ALA A 1 151 ? 14.895 -0.603 -18.058 1.00 97.69 151 ALA A O 1
ATOM 1226 N N . ARG A 1 152 ? 13.110 -1.971 -18.119 1.00 97.25 152 ARG A N 1
ATOM 1227 C CA . ARG A 1 152 ? 12.104 -0.904 -18.134 1.00 97.25 152 ARG A CA 1
ATOM 1228 C C . ARG A 1 152 ? 12.160 -0.031 -16.881 1.00 97.25 152 ARG A C 1
ATOM 1230 O O . ARG A 1 152 ? 12.084 1.183 -17.007 1.00 97.25 152 ARG A O 1
ATOM 1237 N N . LEU A 1 153 ? 12.288 -0.621 -15.693 1.00 97.38 153 LEU A N 1
ATOM 1238 C CA . LEU A 1 153 ? 12.342 0.138 -14.440 1.00 97.38 153 LEU A CA 1
ATOM 1239 C C . LEU A 1 153 ? 13.637 0.951 -14.307 1.00 97.38 153 LEU A C 1
ATOM 1241 O O . LEU A 1 153 ? 13.603 2.057 -13.769 1.00 97.38 153 LEU A O 1
ATOM 1245 N N . ARG A 1 154 ? 14.764 0.442 -14.821 1.00 96.69 154 ARG A N 1
ATOM 1246 C CA . ARG A 1 154 ? 16.046 1.171 -14.838 1.00 96.69 154 ARG A CA 1
ATOM 1247 C C . ARG A 1 154 ? 16.018 2.418 -15.725 1.00 96.69 154 ARG A C 1
ATOM 1249 O O . ARG A 1 154 ? 16.744 3.376 -15.439 1.00 96.69 154 ARG A O 1
ATOM 1256 N N . ASP A 1 155 ? 15.191 2.409 -16.770 1.00 95.81 155 ASP A N 1
ATOM 1257 C CA . ASP A 1 155 ? 14.948 3.555 -17.644 1.00 95.81 155 ASP A CA 1
ATOM 1258 C C . ASP A 1 155 ? 14.180 4.651 -16.885 1.00 95.81 155 ASP A C 1
ATOM 1260 O O . ASP A 1 155 ? 13.010 4.499 -16.520 1.00 95.81 155 ASP A O 1
ATOM 1264 N N . VAL A 1 156 ? 14.859 5.779 -16.659 1.00 92.38 156 VAL A N 1
ATOM 1265 C CA . VAL A 1 156 ? 14.358 6.920 -15.875 1.00 92.38 156 VAL A CA 1
ATOM 1266 C C . VAL A 1 156 ? 13.066 7.529 -16.429 1.00 92.38 156 VAL A C 1
ATOM 1268 O O . VAL A 1 156 ? 12.370 8.215 -15.685 1.00 92.38 156 VAL A O 1
ATOM 1271 N N . ASN A 1 157 ? 12.730 7.275 -17.698 1.00 93.12 157 ASN A N 1
ATOM 1272 C CA . ASN A 1 157 ? 11.572 7.867 -18.367 1.00 93.12 157 ASN A CA 1
ATOM 1273 C C . ASN A 1 157 ? 10.350 6.936 -18.441 1.00 93.12 157 ASN A C 1
ATOM 1275 O O . ASN A 1 157 ? 9.308 7.364 -18.934 1.00 93.12 157 ASN A O 1
ATOM 1279 N N . LYS A 1 158 ? 10.455 5.668 -18.010 1.00 94.06 158 LYS A N 1
ATOM 1280 C CA . LYS A 1 158 ? 9.393 4.666 -18.237 1.00 94.06 158 LYS A CA 1
ATOM 1281 C C . LYS A 1 158 ? 8.624 4.266 -16.988 1.00 94.06 158 LYS A C 1
ATOM 1283 O O . LYS A 1 158 ? 7.395 4.293 -17.013 1.00 94.06 158 LYS A O 1
ATOM 1288 N N . GLY A 1 159 ? 9.327 3.829 -15.941 1.00 95.31 159 GLY A N 1
ATOM 1289 C CA . GLY A 1 159 ? 8.699 3.241 -14.754 1.00 95.31 159 GLY A CA 1
ATOM 1290 C C . GLY A 1 159 ? 7.680 2.137 -15.076 1.00 95.31 159 GLY A C 1
ATOM 1291 O O . GLY A 1 159 ? 7.750 1.465 -16.111 1.00 95.31 159 GLY A O 1
ATOM 1292 N N . GLY A 1 160 ? 6.705 1.955 -14.193 1.00 97.62 160 GLY A N 1
ATOM 1293 C CA . GLY A 1 160 ? 5.563 1.074 -14.414 1.00 97.62 160 GLY A CA 1
ATOM 1294 C C . GLY A 1 160 ? 4.359 1.485 -13.581 1.00 97.62 160 GLY A C 1
ATOM 1295 O O . GLY A 1 160 ? 4.512 2.064 -12.505 1.00 97.62 160 GLY A O 1
ATOM 1296 N N . THR A 1 161 ? 3.174 1.171 -14.093 1.00 98.44 161 THR A N 1
ATOM 1297 C CA . THR A 1 161 ? 1.896 1.304 -13.395 1.00 98.44 161 THR A CA 1
ATOM 1298 C C . THR A 1 161 ? 1.119 0.013 -13.597 1.00 98.44 161 THR A C 1
ATOM 1300 O O . THR A 1 161 ? 1.164 -0.558 -14.682 1.00 98.44 161 THR A O 1
ATOM 1303 N N . SER A 1 162 ? 0.427 -0.437 -12.558 1.00 98.44 162 SER A N 1
ATOM 1304 C CA . SER A 1 162 ? -0.514 -1.547 -12.618 1.00 98.44 162 SER A CA 1
ATOM 1305 C C . SER A 1 162 ? -1.772 -1.190 -11.836 1.00 98.44 162 SER A C 1
ATOM 1307 O O . SER A 1 162 ? -1.691 -0.604 -10.749 1.00 98.44 162 SER A O 1
ATOM 1309 N N . TYR A 1 163 ? -2.929 -1.534 -12.393 1.00 98.62 163 TYR A N 1
ATOM 1310 C CA . TYR A 1 163 ? -4.224 -1.352 -11.752 1.00 98.62 163 TYR A CA 1
ATOM 1311 C C . TYR A 1 163 ? -4.846 -2.699 -11.415 1.00 98.62 163 TYR A C 1
ATOM 1313 O O . TYR A 1 163 ? -4.799 -3.638 -12.206 1.00 98.62 163 TYR A O 1
ATOM 1321 N N . TRP A 1 164 ? -5.468 -2.763 -10.244 1.00 98.69 164 TRP A N 1
ATOM 1322 C CA . TRP A 1 164 ? -6.151 -3.946 -9.738 1.00 98.69 164 TRP A CA 1
ATOM 1323 C C . TRP A 1 164 ? -7.527 -3.559 -9.228 1.00 98.69 164 TRP A C 1
ATOM 1325 O O . TRP A 1 164 ? -7.703 -2.480 -8.662 1.00 98.69 164 TRP A O 1
ATOM 1335 N N . GLN A 1 165 ? -8.506 -4.432 -9.411 1.00 98.50 165 GLN A N 1
ATOM 1336 C CA . GLN A 1 165 ? -9.890 -4.178 -9.051 1.00 98.50 165 GLN A CA 1
ATOM 1337 C C . GLN A 1 165 ? -10.466 -5.333 -8.231 1.00 98.50 165 GLN A C 1
ATOM 1339 O O . GLN A 1 165 ? -10.330 -6.499 -8.589 1.00 98.50 165 GLN A O 1
ATOM 1344 N N . ALA A 1 166 ? -11.128 -4.989 -7.129 1.00 97.69 166 ALA A N 1
ATOM 1345 C CA . ALA A 1 166 ? -11.865 -5.907 -6.268 1.00 97.69 166 ALA A CA 1
ATOM 1346 C C . ALA A 1 166 ? -13.364 -5.722 -6.515 1.00 97.69 166 ALA A C 1
ATOM 1348 O O . ALA A 1 166 ? -14.004 -4.812 -5.971 1.00 97.69 166 ALA A O 1
ATOM 1349 N N . GLY A 1 167 ? -13.917 -6.561 -7.394 1.00 94.31 167 GLY A N 1
ATOM 1350 C CA . GLY A 1 167 ? -15.314 -6.475 -7.816 1.00 94.31 167 GLY A CA 1
ATOM 1351 C C . GLY A 1 167 ? -15.677 -5.075 -8.323 1.00 94.31 167 GLY A C 1
ATOM 1352 O O . GLY A 1 167 ? -14.996 -4.509 -9.171 1.00 94.31 167 GLY A O 1
ATOM 1353 N N . ASN A 1 168 ? -16.750 -4.489 -7.795 1.00 94.31 168 ASN A N 1
ATOM 1354 C CA . ASN A 1 168 ? -17.137 -3.093 -8.045 1.00 94.31 168 ASN A CA 1
ATOM 1355 C C . ASN A 1 168 ? -16.828 -2.164 -6.855 1.00 94.31 168 ASN A C 1
ATOM 1357 O O . ASN A 1 168 ? -17.258 -1.009 -6.848 1.00 94.31 168 ASN A O 1
ATOM 1361 N N . GLN A 1 169 ? -16.130 -2.670 -5.836 1.00 95.56 169 GLN A N 1
ATOM 1362 C CA . GLN A 1 169 ? -16.025 -2.013 -4.535 1.00 95.56 169 GLN A CA 1
ATOM 1363 C C . GLN A 1 169 ? -14.763 -1.169 -4.422 1.00 95.56 169 GLN A C 1
ATOM 1365 O O . GLN A 1 169 ? -14.828 -0.026 -3.959 1.00 95.56 169 GLN A O 1
ATOM 1370 N N . TYR A 1 170 ? -13.630 -1.717 -4.871 1.00 97.81 170 TYR A N 1
ATOM 1371 C CA . TYR A 1 170 ? -12.320 -1.106 -4.674 1.00 97.81 170 TYR A CA 1
ATOM 1372 C C . TYR A 1 170 ? -11.434 -1.222 -5.906 1.00 97.81 170 TYR A C 1
ATOM 1374 O O . TYR A 1 170 ? -11.557 -2.141 -6.715 1.00 97.81 170 TYR A O 1
ATOM 1382 N N . GLN A 1 171 ? -10.501 -0.288 -6.007 1.00 98.31 171 GLN A N 1
ATOM 1383 C CA . GLN A 1 171 ? -9.445 -0.280 -6.998 1.00 98.31 171 GLN A CA 1
ATOM 1384 C C . GLN A 1 171 ? -8.132 0.117 -6.330 1.00 98.31 171 GLN A C 1
ATOM 1386 O O . GLN A 1 171 ? -8.101 0.986 -5.455 1.00 98.31 171 GLN A O 1
ATOM 1391 N N . VAL A 1 172 ? -7.055 -0.539 -6.746 1.00 98.44 172 VAL A N 1
ATOM 1392 C CA . VAL A 1 172 ? -5.683 -0.226 -6.366 1.00 98.44 172 VAL A CA 1
ATOM 1393 C C . VAL A 1 172 ? -4.930 0.224 -7.606 1.00 98.44 172 VAL A C 1
ATOM 1395 O O . VAL A 1 172 ? -5.064 -0.364 -8.675 1.00 98.44 172 VAL A O 1
ATOM 1398 N N . MET A 1 173 ? -4.114 1.259 -7.447 1.00 98.69 173 MET A N 1
ATOM 1399 C CA . MET A 1 173 ? -3.079 1.626 -8.405 1.00 98.69 173 MET A CA 1
ATOM 1400 C C . MET A 1 173 ? -1.728 1.489 -7.726 1.00 98.69 173 MET A C 1
ATOM 1402 O O . MET A 1 173 ? -1.495 2.092 -6.675 1.00 98.69 173 MET A O 1
ATOM 1406 N N . LEU A 1 174 ? -0.841 0.739 -8.365 1.00 98.69 174 LEU A N 1
ATOM 1407 C CA . LEU A 1 174 ? 0.537 0.553 -7.955 1.00 98.69 174 LEU A CA 1
ATOM 1408 C C . LEU A 1 174 ? 1.454 1.152 -9.015 1.00 98.69 174 LEU A C 1
ATOM 1410 O O . LEU A 1 174 ? 1.359 0.803 -10.187 1.00 98.69 174 LEU A O 1
ATOM 1414 N N . VAL A 1 175 ? 2.342 2.052 -8.610 1.00 98.62 175 VAL A N 1
ATOM 1415 C CA . VAL A 1 175 ? 3.288 2.723 -9.504 1.00 98.62 175 VAL A CA 1
ATOM 1416 C C . VAL A 1 175 ? 4.695 2.528 -8.970 1.00 98.62 175 VAL A C 1
ATOM 1418 O O . VAL A 1 175 ? 4.935 2.764 -7.789 1.00 98.62 175 VAL A O 1
ATOM 1421 N N . VAL A 1 176 ? 5.634 2.178 -9.843 1.00 98.62 176 VAL A N 1
ATOM 1422 C CA . VAL A 1 176 ? 7.060 2.075 -9.521 1.00 98.62 176 VAL A CA 1
ATOM 1423 C C . VAL A 1 176 ? 7.837 2.973 -10.464 1.00 98.62 176 VAL A C 1
ATOM 1425 O O . VAL A 1 176 ? 7.705 2.863 -11.680 1.00 98.62 176 VAL A O 1
ATOM 1428 N N . ASN A 1 177 ? 8.673 3.847 -9.913 1.00 97.06 177 ASN A N 1
ATOM 1429 C CA . ASN A 1 177 ? 9.586 4.669 -10.702 1.00 97.06 177 ASN A CA 1
ATOM 1430 C C . ASN A 1 177 ? 10.970 4.692 -10.071 1.00 97.06 177 ASN A C 1
ATOM 1432 O O . ASN A 1 177 ? 11.103 4.674 -8.843 1.00 97.06 177 ASN A O 1
ATOM 1436 N N . ARG A 1 178 ? 11.991 4.825 -10.918 1.00 96.69 178 ARG A N 1
ATOM 1437 C CA . ARG A 1 178 ? 13.320 5.216 -10.464 1.00 96.69 178 ARG A CA 1
ATOM 1438 C C . ARG A 1 178 ? 13.252 6.619 -9.857 1.00 96.69 178 ARG A C 1
ATOM 1440 O O . ARG A 1 178 ? 12.581 7.510 -10.373 1.00 96.69 178 ARG A O 1
ATOM 1447 N N . PHE A 1 179 ? 13.933 6.800 -8.738 1.00 94.81 179 PHE A N 1
ATOM 1448 C CA . PHE A 1 179 ? 13.916 8.006 -7.932 1.00 94.81 179 PHE A CA 1
ATOM 1449 C C . PHE A 1 179 ? 15.340 8.477 -7.658 1.00 94.81 179 PHE A C 1
ATOM 1451 O O . PHE A 1 179 ? 16.203 7.699 -7.253 1.00 94.81 179 PHE A O 1
ATOM 1458 N N . LYS A 1 180 ? 15.581 9.773 -7.865 1.00 94.00 180 LYS A N 1
ATOM 1459 C CA . LYS A 1 180 ? 16.858 10.404 -7.540 1.00 94.00 180 LYS A CA 1
ATOM 1460 C C . LYS A 1 180 ? 16.896 10.716 -6.046 1.00 94.00 180 LYS A C 1
ATOM 1462 O O . LYS A 1 180 ? 16.386 11.746 -5.612 1.00 94.00 180 LYS A O 1
ATOM 1467 N N . ASP A 1 181 ? 17.500 9.822 -5.273 1.00 93.25 181 ASP A N 1
ATOM 1468 C CA . ASP A 1 181 ? 17.681 10.022 -3.839 1.00 93.25 181 ASP A CA 1
ATOM 1469 C C . ASP A 1 181 ? 18.875 10.948 -3.562 1.00 93.25 181 ASP A C 1
ATOM 1471 O O . ASP A 1 181 ? 20.017 10.639 -3.895 1.00 93.25 181 ASP A O 1
ATOM 1475 N N . ILE A 1 182 ? 18.610 12.090 -2.924 1.00 93.81 182 ILE A N 1
ATOM 1476 C CA . ILE A 1 182 ? 19.640 13.066 -2.542 1.00 93.81 182 ILE A CA 1
ATOM 1477 C C . ILE A 1 182 ? 20.582 12.480 -1.480 1.00 93.81 182 ILE A C 1
ATOM 1479 O O . ILE A 1 182 ? 21.765 12.811 -1.470 1.00 93.81 182 ILE A O 1
ATOM 1483 N N . LYS A 1 183 ? 20.087 11.592 -0.606 1.00 94.19 183 LYS A N 1
ATOM 1484 C CA . LYS A 1 183 ? 20.903 10.965 0.446 1.00 94.19 183 LYS A CA 1
ATOM 1485 C C . LYS A 1 183 ? 21.848 9.895 -0.102 1.00 94.19 183 LYS A C 1
ATOM 1487 O O . LYS A 1 183 ? 22.848 9.589 0.539 1.00 94.19 183 LYS A O 1
ATOM 1492 N N . ARG A 1 184 ? 21.522 9.315 -1.261 1.00 93.81 184 ARG A N 1
ATOM 1493 C CA . ARG A 1 184 ? 22.249 8.204 -1.896 1.00 93.81 184 ARG A CA 1
ATOM 1494 C C . ARG A 1 184 ? 22.410 8.463 -3.402 1.00 93.81 184 ARG A C 1
ATOM 1496 O O . ARG A 1 184 ? 21.848 7.737 -4.220 1.00 93.81 184 ARG A O 1
ATOM 1503 N N . PRO A 1 185 ? 23.159 9.509 -3.794 1.00 93.50 185 PRO A N 1
ATOM 1504 C CA . PRO A 1 185 ? 23.170 10.005 -5.171 1.00 93.50 185 PRO A CA 1
ATOM 1505 C C . PRO A 1 185 ? 23.829 9.052 -6.180 1.00 93.50 185 PRO A C 1
ATOM 1507 O O . PRO A 1 185 ? 23.605 9.195 -7.380 1.00 93.50 185 PRO A O 1
ATOM 1510 N N . THR A 1 186 ? 24.644 8.102 -5.716 1.00 94.19 186 THR A N 1
ATOM 1511 C CA . THR A 1 186 ? 25.357 7.122 -6.550 1.00 94.19 186 THR A CA 1
ATOM 1512 C C . THR A 1 186 ? 24.583 5.821 -6.755 1.00 94.19 186 THR A C 1
ATOM 1514 O O . THR A 1 186 ? 25.035 4.956 -7.501 1.00 94.19 186 THR A O 1
ATOM 1517 N N . GLU A 1 187 ? 23.429 5.659 -6.106 1.00 95.50 187 GLU A N 1
ATOM 1518 C CA . GLU A 1 187 ? 22.685 4.404 -6.107 1.00 95.50 187 GLU A CA 1
ATOM 1519 C C . GLU A 1 187 ? 21.412 4.487 -6.952 1.00 95.50 187 GLU A C 1
ATOM 1521 O O . GLU A 1 187 ? 20.712 5.502 -6.996 1.00 95.50 187 GLU A O 1
ATOM 1526 N N . GLU A 1 188 ? 21.064 3.376 -7.603 1.00 95.75 188 GLU A N 1
ATOM 1527 C CA . GLU A 1 188 ? 19.769 3.245 -8.262 1.00 95.75 188 GLU A CA 1
ATOM 1528 C C . GLU A 1 188 ? 18.684 2.972 -7.223 1.00 95.75 188 GLU A C 1
ATOM 1530 O O . GLU A 1 188 ? 18.579 1.872 -6.676 1.00 95.75 188 GLU A O 1
ATOM 15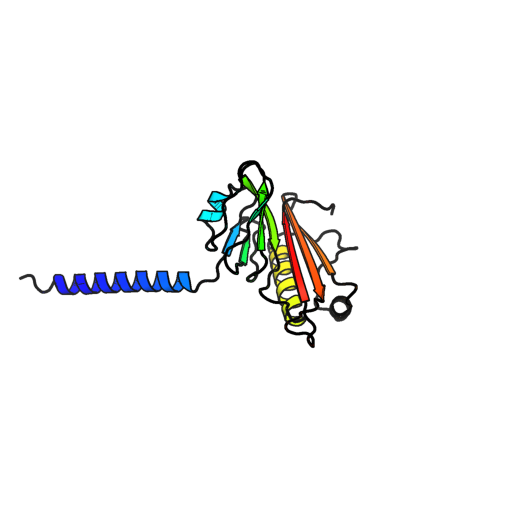35 N N . ARG A 1 189 ? 17.872 3.994 -6.957 1.00 97.75 189 ARG A N 1
ATOM 1536 C CA . ARG A 1 189 ? 16.811 3.950 -5.958 1.00 97.75 189 ARG A CA 1
ATOM 1537 C C . ARG A 1 189 ? 15.438 4.076 -6.601 1.00 97.75 189 ARG A C 1
ATOM 1539 O O . ARG A 1 189 ? 15.296 4.666 -7.669 1.00 97.75 189 ARG A O 1
ATOM 1546 N N . TYR A 1 190 ? 14.426 3.512 -5.955 1.00 98.31 190 TYR A N 1
ATOM 1547 C CA . TYR A 1 190 ? 13.080 3.371 -6.499 1.00 98.31 190 TYR A CA 1
ATOM 1548 C C . TYR A 1 190 ? 12.026 3.746 -5.461 1.00 98.31 190 TYR A C 1
ATOM 1550 O O . TYR A 1 190 ? 12.172 3.479 -4.264 1.00 98.31 190 TYR A O 1
ATOM 1558 N N . LEU A 1 191 ? 10.948 4.363 -5.937 1.00 97.88 191 LEU A N 1
ATOM 1559 C CA . LEU A 1 191 ? 9.762 4.666 -5.149 1.00 97.88 191 LEU A CA 1
ATOM 1560 C C . LEU A 1 191 ? 8.565 3.893 -5.682 1.00 97.88 191 LEU A C 1
ATOM 1562 O O . LEU A 1 191 ? 8.262 3.930 -6.877 1.00 97.88 191 LEU A O 1
ATOM 1566 N N . ILE A 1 192 ? 7.852 3.282 -4.749 1.00 98.69 192 ILE A N 1
ATOM 1567 C CA . ILE A 1 192 ? 6.553 2.667 -4.925 1.00 98.69 192 ILE A CA 1
ATOM 1568 C C . ILE A 1 192 ? 5.506 3.687 -4.476 1.00 98.69 192 ILE A C 1
ATOM 1570 O O . ILE A 1 192 ? 5.631 4.313 -3.420 1.00 98.69 192 ILE A O 1
ATOM 1574 N N . LYS A 1 193 ? 4.460 3.869 -5.274 1.00 98.75 193 LYS A N 1
ATOM 1575 C CA . LYS A 1 193 ? 3.256 4.610 -4.894 1.00 98.75 193 LYS A CA 1
ATOM 1576 C C . LYS A 1 193 ? 2.080 3.659 -4.975 1.00 98.75 193 LYS A C 1
ATOM 1578 O O . LYS A 1 193 ? 1.883 3.013 -5.998 1.00 98.75 193 LYS A O 1
ATOM 1583 N N . LEU A 1 194 ? 1.302 3.608 -3.910 1.00 98.81 194 LEU A N 1
ATOM 1584 C CA . LEU A 1 194 ? 0.092 2.817 -3.811 1.00 98.81 194 LEU A CA 1
ATOM 1585 C C . LEU A 1 194 ? -1.064 3.764 -3.508 1.00 98.81 194 LEU A C 1
ATOM 1587 O O . LEU A 1 194 ? -1.004 4.550 -2.561 1.00 98.81 194 LEU A O 1
ATOM 1591 N N . ALA A 1 195 ? -2.110 3.702 -4.321 1.00 98.62 195 ALA A N 1
ATOM 1592 C CA . ALA A 1 195 ? -3.387 4.343 -4.046 1.00 98.62 195 ALA A CA 1
ATOM 1593 C C . ALA A 1 195 ? -4.471 3.274 -3.981 1.00 98.62 195 ALA A C 1
ATOM 1595 O O . ALA A 1 195 ? -4.468 2.353 -4.791 1.00 98.62 195 ALA A O 1
ATOM 1596 N N . LEU A 1 196 ? -5.390 3.416 -3.036 1.00 98.44 196 LEU A N 1
ATOM 1597 C CA . LEU A 1 196 ? -6.504 2.496 -2.844 1.00 98.44 196 LEU A CA 1
ATOM 1598 C C . LEU A 1 196 ? -7.749 3.319 -2.496 1.00 98.44 196 LEU A C 1
ATOM 1600 O O . LEU A 1 196 ? -7.699 4.151 -1.589 1.00 98.44 196 LEU A O 1
ATOM 1604 N N . ALA A 1 197 ? -8.838 3.113 -3.232 1.00 97.12 197 ALA A N 1
ATOM 1605 C CA . ALA A 1 197 ? -10.121 3.804 -3.068 1.00 97.12 197 ALA A CA 1
ATOM 1606 C C . ALA A 1 197 ? -11.238 3.052 -3.824 1.00 97.12 197 ALA A C 1
ATOM 1608 O O . ALA A 1 197 ? -11.009 1.973 -4.369 1.00 97.12 197 ALA A O 1
ATOM 1609 N N . ARG A 1 198 ? -12.447 3.629 -3.891 1.00 96.12 198 ARG A N 1
ATOM 1610 C CA . ARG A 1 198 ? -13.510 3.170 -4.812 1.00 96.12 198 ARG A CA 1
ATOM 1611 C C . ARG A 1 198 ? -13.07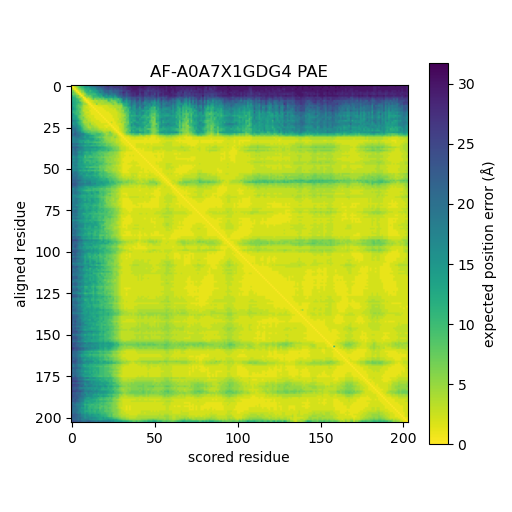3 3.316 -6.274 1.00 96.12 198 ARG A C 1
ATOM 1613 O O . ARG A 1 198 ? -12.419 4.313 -6.538 1.00 96.12 198 ARG A O 1
ATOM 1620 N N . PRO A 1 199 ? -13.484 2.441 -7.212 1.00 96.88 199 PRO A N 1
ATOM 1621 C CA . PRO A 1 199 ? -13.035 2.473 -8.607 1.00 96.88 199 PRO A CA 1
ATOM 1622 C C . PRO A 1 199 ? -13.102 3.853 -9.275 1.00 96.88 199 PRO A C 1
ATOM 1624 O O . PRO A 1 199 ? -14.124 4.535 -9.189 1.00 96.88 199 PRO A O 1
ATOM 1627 N N . TRP A 1 200 ? -12.016 4.251 -9.952 1.00 96.00 200 TRP A N 1
ATOM 1628 C CA . TRP A 1 200 ? -11.889 5.552 -10.629 1.00 96.00 200 TRP A CA 1
ATOM 1629 C C . TRP A 1 200 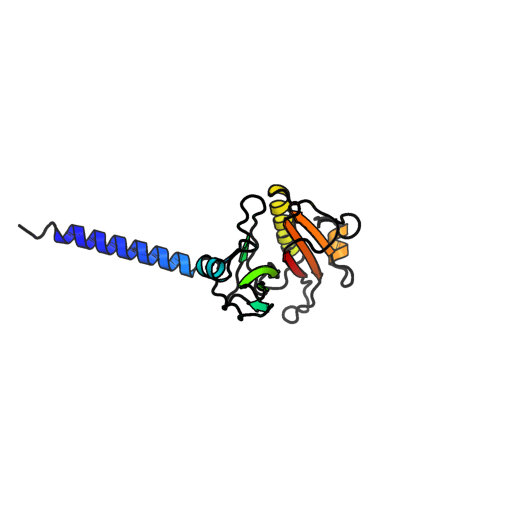? -11.376 5.471 -12.075 1.00 96.00 200 TRP A C 1
ATOM 1631 O O . TRP A 1 200 ? -11.577 6.419 -12.833 1.00 96.00 200 TRP A O 1
ATOM 1641 N N . VAL A 1 201 ? -10.751 4.365 -12.490 1.00 95.50 201 VAL A N 1
ATOM 1642 C CA . VAL A 1 201 ? -10.484 4.058 -13.907 1.00 95.50 201 VAL A CA 1
ATOM 1643 C C . VAL A 1 201 ? -11.370 2.918 -14.395 1.00 95.50 201 VAL A C 1
ATOM 1645 O O . VAL A 1 201 ? -11.758 2.047 -13.616 1.00 95.50 201 VAL A O 1
ATOM 1648 N N . LYS A 1 202 ? -11.681 2.930 -15.695 1.00 92.38 202 LYS A N 1
ATOM 1649 C CA . LYS A 1 202 ? -12.381 1.823 -16.353 1.00 92.38 202 LYS A CA 1
ATOM 1650 C C . LYS A 1 202 ? -11.434 0.620 -16.519 1.00 92.38 202 LYS A C 1
ATOM 1652 O O . LYS A 1 202 ? -10.246 0.874 -16.755 1.00 92.38 202 LYS A O 1
AT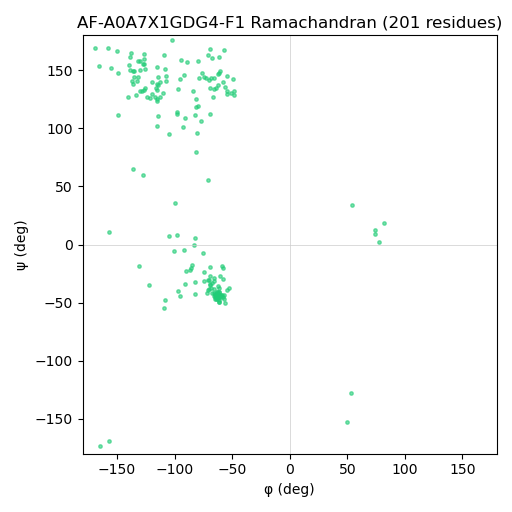OM 1657 N N . PRO A 1 203 ? -11.947 -0.618 -16.376 1.00 87.69 203 PRO A N 1
ATOM 1658 C CA . PRO A 1 203 ? -11.183 -1.836 -16.618 1.00 87.69 203 PRO A CA 1
ATOM 1659 C C . PRO A 1 203 ? -10.555 -1.922 -18.005 1.00 87.69 203 PRO A C 1
ATOM 1661 O O . PRO A 1 203 ? -11.171 -1.377 -18.951 1.00 87.69 203 PRO A O 1
#

Secondary structure (DSSP, 8-state):
--SHHHHHHHHHHHHHHHHHHHHHHHHHHSPPEEEE-TTSBHHHHHHH-SS-BPPP-TT--EEE-BSS-BEEEE--TTT-EE---BSSEEEEE-TTSBEEEEEE-SSSSPBPHHHHHHHHHHHHHHHHHTT-EEESTTTSPPP--SHHHHHHHHSTTT-EEEEEEETTTEEEEEEEEEE--SSSTTS-EEEEEEEEES--S--

Sequence (203 aa):
MNGLTQLGWRHWVVALAVVVFLGWAIQLQSEKEIALKFGEPWEDMRQRSSAAIGPTIPGHFAFSIPKSDARLRFIDPQYGFTTPLARFFTVNFNSDGLTRGIRMSPQIEPLLLEDTLRVVLDLQEQWHKAGWVPIRVEQDPPFADTPQWRARLRDVNKGGTSYWQAGNQYQVMLVVNRFKDIKRPTEERYLIKLALARPWVKP

Mean predicted aligned error: 6.11 Å